Protein AF-A0A7G7YPD5-F1 (afdb_monomer)

pLDDT: mean 81.99, std 22.98, range [24.11, 98.56]

Foldseek 3Di:
DDDDDDDDDDDDDDDPPDPDDPQPLLQVLQLWFFDDDDDDDDDDDDDDDDDDDDDDDDPPPDLKDKDFLVRQLVLLPPPDQPDDQVRLVVLDDQLDDDGSVLCNRPVSSVLVVVVVLLVVVLVVQVVVCVVVVHDRQQFAAEEEFAEFPLLCRSSSLSSSQVSNCPPPVNFFEAEDEQLLFFPFPVVCVVVVCSNPNQPPVRGPQVLVQVQLVCRRVQHAFRWTWDADQQQSGTDPPDTDTDGNTNYYYYYGHQCLFDDPDDGNVVSHSAYEYRAEDLVLSLVSQLVSQVSCLCPSLCDPSGPNVVSVPDDSVRSSVSSNVSCVRIRVCSNVPRRVVSQVVHQKYFYAYSSSRGGMIMGRPD

Secondary structure (DSSP, 8-state):
---------------------TTSGGGTTTSS------------------S----------SSEEEEEHHHHHGGGTTPPP---HHHHHHH--TT----HHHIIIIIHHHHHHHHHHHHHHHHHHHHHHHHHT-----PPEEEEEEE-TTSSHHHHHHHHHHHHHTSTT---EEEEEGGGGBPPHHHHHHTT-GGGTTSGGGB-HHHHHHHHHHHHTT-SSEEEEEEETTTTEEEEEEEEEE-S-SEEEEESSSTT---SS--GGGG-SEEEEEE--HHHHHHHHHHHHHHHHTTGGGSTT-TTGGGTTS-HHHHHHHHHHHIIIIIHHHIIIIIGGGGGG-SEEEEE-TTS-EEEEEEE--

InterPro domains:
  IPR004566 Pantothenate kinase [MF_00215] (54-362)
  IPR004566 Pantothenate kinase [PIRSF000545] (56-362)
  IPR004566 Pantothenate kinase [TIGR00554] (62-361)
  IPR004566 Pantothenate kinase [cd02025] (142-359)
  IPR006083 Phosphoribulokinase/uridine kinase [PF00485] (142-278)
  IPR027417 P-loop containing nucleoside triphosphate hydrolase [G3DSA:3.40.50.300] (53-362)
  IPR027417 P-loop containing nucleoside triphosphate hydrolase [SSF52540] (60-360)

Structure (mmCIF, N/CA/C/O backbone):
data_AF-A0A7G7YPD5-F1
#
_entry.id   AF-A0A7G7YPD5-F1
#
loop_
_atom_site.group_PDB
_atom_site.id
_atom_site.type_symbol
_atom_site.label_atom_id
_atom_site.label_alt_id
_atom_site.label_comp_id
_atom_site.label_asym_id
_atom_site.label_entity_id
_atom_site.label_seq_id
_atom_site.pdbx_PDB_ins_code
_atom_site.Cartn_x
_atom_site.Cartn_y
_atom_site.Cartn_z
_atom_site.occupancy
_atom_site.B_iso_or_equiv
_atom_site.auth_seq_id
_atom_site.auth_comp_id
_atom_site.auth_asym_id
_atom_site.auth_atom_id
_atom_site.pdbx_PDB_model_num
ATOM 1 N N . MET A 1 1 ? 47.609 3.261 -77.045 1.00 39.91 1 MET A N 1
ATOM 2 C CA . MET A 1 1 ? 47.349 3.692 -75.658 1.00 39.91 1 MET A CA 1
ATOM 3 C C . MET A 1 1 ? 46.028 3.088 -75.243 1.00 39.91 1 MET A C 1
ATOM 5 O O . MET A 1 1 ? 44.987 3.442 -75.772 1.00 39.91 1 MET A O 1
ATOM 9 N N . THR A 1 2 ? 46.152 2.052 -74.432 1.00 30.28 2 THR A N 1
ATOM 10 C CA . THR A 1 2 ? 45.154 1.081 -73.989 1.00 30.28 2 THR A CA 1
ATOM 11 C C . THR A 1 2 ? 44.579 1.535 -72.648 1.00 30.28 2 THR A C 1
ATOM 13 O O . THR A 1 2 ? 45.346 1.848 -71.743 1.00 30.28 2 THR A O 1
ATOM 16 N N . GLN A 1 3 ? 43.255 1.546 -72.501 1.00 27.89 3 GLN A N 1
ATOM 17 C CA . GLN A 1 3 ? 42.595 1.536 -71.192 1.00 27.89 3 GLN A CA 1
ATOM 18 C C . GLN A 1 3 ? 42.046 0.125 -70.950 1.00 27.89 3 GLN A C 1
ATOM 20 O O . GLN A 1 3 ? 41.392 -0.406 -71.852 1.00 27.89 3 GLN A O 1
ATOM 25 N N . PRO A 1 4 ? 42.304 -0.505 -69.793 1.00 31.52 4 PRO A N 1
ATOM 26 C CA . PRO A 1 4 ? 41.705 -1.784 -69.465 1.00 31.52 4 PRO A CA 1
ATOM 27 C C . PRO A 1 4 ? 40.414 -1.621 -68.654 1.00 31.52 4 PRO A C 1
ATOM 29 O O . PRO A 1 4 ? 40.281 -0.760 -67.787 1.00 31.52 4 PRO A O 1
ATOM 32 N N . SER A 1 5 ? 39.487 -2.518 -68.964 1.00 29.95 5 SER A N 1
ATOM 33 C CA . SER A 1 5 ? 38.296 -2.916 -68.218 1.00 29.95 5 SER A CA 1
ATOM 34 C C . SER A 1 5 ? 38.633 -3.693 -66.940 1.00 29.95 5 SER A C 1
ATOM 36 O O . SER A 1 5 ? 39.540 -4.521 -66.997 1.00 29.95 5 SER A O 1
ATOM 38 N N . GLN A 1 6 ? 37.823 -3.553 -65.880 1.00 28.23 6 GLN A N 1
ATOM 39 C CA . GLN A 1 6 ? 37.362 -4.655 -65.008 1.00 28.23 6 GLN A CA 1
ATOM 40 C C . GLN A 1 6 ? 36.282 -4.171 -64.005 1.00 28.23 6 GLN A C 1
ATOM 42 O O . GLN A 1 6 ? 36.479 -3.193 -63.293 1.00 28.23 6 GLN A O 1
ATOM 47 N N . GLN A 1 7 ? 35.140 -4.867 -63.972 1.00 24.95 7 GLN A N 1
ATOM 48 C CA . GLN A 1 7 ? 34.196 -4.988 -62.838 1.00 24.95 7 GLN A CA 1
ATOM 49 C C . GLN A 1 7 ? 34.532 -6.297 -62.069 1.00 24.95 7 GLN A C 1
ATOM 51 O O . GLN A 1 7 ? 35.291 -7.097 -62.622 1.00 24.95 7 GLN A O 1
ATOM 56 N N . PRO A 1 8 ? 33.837 -6.689 -60.977 1.00 33.28 8 PRO A N 1
ATOM 57 C CA . PRO A 1 8 ? 33.458 -5.991 -59.736 1.00 33.28 8 PRO A CA 1
ATOM 58 C C . PRO A 1 8 ? 33.902 -6.798 -58.477 1.00 33.28 8 PRO A C 1
ATOM 60 O O . PRO A 1 8 ? 34.299 -7.954 -58.590 1.00 33.28 8 PRO A O 1
ATOM 63 N N . PHE A 1 9 ? 33.772 -6.238 -57.268 1.00 25.55 9 PHE A N 1
ATOM 64 C CA . PHE A 1 9 ? 33.649 -7.027 -56.028 1.00 25.55 9 PHE A CA 1
ATOM 65 C C . PHE A 1 9 ? 32.580 -6.403 -55.125 1.00 25.55 9 PHE A C 1
ATOM 67 O O . PHE A 1 9 ? 32.586 -5.198 -54.881 1.00 25.55 9 PHE A O 1
ATOM 74 N N . GLU A 1 10 ? 31.647 -7.249 -54.695 1.00 24.11 10 GLU A N 1
ATOM 75 C CA . GLU A 1 10 ? 30.533 -6.964 -53.793 1.00 24.11 10 GLU A CA 1
ATOM 76 C C . GLU A 1 10 ? 31.029 -6.596 -52.388 1.00 24.11 10 GLU A C 1
ATOM 78 O O . GLU A 1 10 ? 31.890 -7.274 -51.826 1.00 24.11 10 GLU A O 1
ATOM 83 N N . VAL A 1 11 ? 30.424 -5.569 -51.791 1.00 27.52 11 VAL A N 1
ATOM 84 C CA . VAL A 1 11 ? 30.364 -5.399 -50.337 1.00 27.52 11 VAL A CA 1
ATOM 85 C C . VAL A 1 11 ? 28.890 -5.244 -49.981 1.00 27.52 11 VAL A C 1
ATOM 87 O O . VAL A 1 11 ? 28.172 -4.457 -50.596 1.00 27.52 11 VAL A O 1
ATOM 90 N N . PHE A 1 12 ? 28.456 -6.091 -49.052 1.00 27.06 12 PHE A N 1
ATOM 91 C CA . PHE A 1 12 ? 27.095 -6.237 -48.554 1.00 27.06 12 PHE A CA 1
ATOM 92 C C . PHE A 1 12 ? 26.496 -4.904 -48.094 1.00 27.06 12 PHE A C 1
ATOM 94 O O . PHE A 1 12 ? 27.188 -4.067 -47.522 1.00 27.06 12 PHE A O 1
ATOM 101 N N . GLY A 1 13 ? 25.205 -4.736 -48.385 1.00 24.77 13 GLY A N 1
ATOM 102 C CA . GLY A 1 13 ? 24.463 -3.502 -48.171 1.00 24.77 13 GLY A CA 1
ATOM 103 C C . GLY A 1 13 ? 24.327 -3.104 -46.704 1.00 24.77 13 GLY A C 1
ATOM 104 O O . GLY A 1 13 ? 24.015 -3.927 -45.846 1.00 24.77 13 GLY A O 1
ATOM 105 N N . ASP A 1 14 ? 24.502 -1.806 -46.477 1.00 25.70 14 ASP A N 1
ATOM 106 C CA . ASP A 1 14 ? 23.951 -1.076 -45.345 1.00 25.70 14 ASP A CA 1
ATOM 107 C C . ASP A 1 14 ? 22.414 -1.114 -45.424 1.00 25.70 14 ASP A C 1
ATOM 109 O O . ASP A 1 14 ? 21.814 -0.546 -46.339 1.00 25.70 14 ASP A O 1
ATOM 113 N N . ASP A 1 15 ? 21.776 -1.781 -44.461 1.00 26.03 15 ASP A N 1
ATOM 114 C CA . ASP A 1 15 ? 20.362 -1.588 -44.124 1.00 26.03 15 ASP A CA 1
ATOM 115 C C . ASP A 1 15 ? 20.290 -0.684 -42.879 1.00 26.03 15 ASP A C 1
ATOM 117 O O . ASP A 1 15 ? 20.633 -1.132 -41.780 1.00 26.03 15 ASP A O 1
ATOM 121 N N . PRO A 1 16 ? 19.884 0.592 -43.007 1.00 26.22 16 PRO A N 1
ATOM 122 C CA . PRO A 1 16 ? 19.731 1.490 -41.881 1.00 26.22 16 PRO A CA 1
ATOM 123 C C . PRO A 1 16 ? 18.336 1.293 -41.283 1.00 26.22 16 PRO A C 1
ATOM 125 O O . PRO A 1 16 ? 17.419 2.077 -41.530 1.00 26.22 16 PRO A O 1
ATOM 128 N N . ARG A 1 17 ? 18.154 0.259 -40.458 1.00 27.11 17 ARG A N 1
ATOM 129 C CA . ARG A 1 17 ? 17.004 0.219 -39.546 1.00 27.11 17 ARG A CA 1
ATOM 130 C C . ARG A 1 17 ? 17.331 1.055 -38.319 1.00 27.11 17 ARG A C 1
ATOM 132 O O . ARG A 1 17 ? 18.014 0.615 -37.399 1.00 27.11 17 ARG A O 1
ATOM 139 N N . GLY A 1 18 ? 16.887 2.307 -38.390 1.00 25.25 18 GLY A N 1
ATOM 140 C CA . GLY A 1 18 ? 16.983 3.293 -37.328 1.00 25.25 18 GLY A CA 1
ATOM 141 C C . GLY A 1 18 ? 16.390 2.776 -36.022 1.00 25.25 18 GLY A C 1
ATOM 142 O O . GLY A 1 18 ? 15.204 2.475 -35.938 1.00 25.25 18 GLY A O 1
ATOM 143 N N . PHE A 1 19 ? 17.241 2.728 -35.002 1.00 28.95 19 PHE A N 1
ATOM 144 C CA . PHE A 1 19 ? 16.839 2.906 -33.617 1.00 28.95 19 PHE A CA 1
ATOM 145 C C . PHE A 1 19 ? 16.377 4.353 -33.476 1.00 28.95 19 PHE A C 1
ATOM 147 O O . PHE A 1 19 ? 17.176 5.282 -33.590 1.00 28.95 19 PHE A O 1
ATOM 154 N N . GLY A 1 20 ? 15.079 4.556 -33.322 1.00 28.27 20 GLY A N 1
ATOM 155 C CA . GLY A 1 20 ? 14.521 5.895 -33.256 1.00 28.27 20 GLY A CA 1
ATOM 156 C C . GLY A 1 20 ? 13.017 5.837 -33.190 1.00 28.27 20 GLY A C 1
ATOM 157 O O . GLY A 1 20 ? 12.352 6.260 -34.126 1.00 28.27 20 GLY A O 1
ATOM 158 N N . ASP A 1 21 ? 12.502 5.293 -32.097 1.00 25.27 21 ASP A N 1
ATOM 159 C CA . ASP A 1 21 ? 11.084 5.388 -31.813 1.00 25.27 21 ASP A CA 1
ATOM 160 C C . ASP A 1 21 ? 10.921 5.579 -30.296 1.00 25.27 21 ASP A C 1
ATOM 162 O O . ASP A 1 21 ? 10.949 4.654 -29.491 1.00 25.27 21 ASP A O 1
ATOM 166 N N . SER A 1 22 ? 10.837 6.848 -29.895 1.00 30.59 22 SER A N 1
ATOM 167 C CA . SER A 1 22 ? 10.792 7.347 -28.511 1.00 30.59 22 SER A CA 1
ATOM 168 C C . SER A 1 22 ? 9.441 7.108 -27.815 1.00 30.59 22 SER A C 1
ATOM 170 O O . SER A 1 22 ? 9.082 7.814 -26.875 1.00 30.59 22 SER A O 1
ATOM 172 N N . HIS A 1 23 ? 8.651 6.162 -28.324 1.00 29.27 23 HIS A N 1
ATOM 173 C CA . HIS A 1 23 ? 7.322 5.805 -27.830 1.00 29.27 23 HIS A CA 1
ATOM 174 C C . HIS A 1 23 ? 7.307 4.480 -27.042 1.00 29.27 23 HIS A C 1
ATOM 176 O O . HIS A 1 23 ? 6.310 4.203 -26.390 1.00 29.27 23 HIS A O 1
ATOM 182 N N . PHE A 1 24 ? 8.400 3.702 -27.052 1.00 35.66 24 PHE A N 1
ATOM 183 C CA . PHE A 1 24 ? 8.420 2.290 -26.626 1.00 35.66 24 PHE A CA 1
ATOM 184 C C . PHE A 1 24 ? 8.953 2.036 -25.206 1.00 35.66 24 PHE A C 1
ATOM 186 O O . PHE A 1 24 ? 8.519 1.096 -24.547 1.00 35.66 24 PHE A O 1
ATOM 193 N N . GLU A 1 25 ? 9.853 2.878 -24.693 1.00 39.62 25 GLU A N 1
ATOM 194 C CA . GLU A 1 25 ? 10.374 2.758 -23.315 1.00 39.62 25 GLU A CA 1
ATOM 195 C C . GLU A 1 25 ? 9.284 3.015 -22.266 1.00 39.62 25 GLU A C 1
ATOM 197 O O . GLU A 1 25 ? 9.300 2.427 -21.188 1.00 39.62 25 GLU A O 1
ATOM 202 N N . ALA A 1 26 ? 8.294 3.821 -22.655 1.00 34.97 26 ALA A N 1
ATOM 203 C CA . ALA A 1 26 ? 7.128 4.284 -21.919 1.00 34.97 26 ALA A CA 1
ATOM 204 C C . ALA A 1 26 ? 6.229 3.184 -21.338 1.00 34.97 26 ALA A C 1
ATOM 206 O O . ALA A 1 26 ? 5.566 3.400 -20.333 1.00 34.97 26 ALA A O 1
ATOM 207 N N . ASP A 1 27 ? 6.188 2.023 -21.979 1.00 38.12 27 ASP A N 1
ATOM 208 C CA . ASP A 1 27 ? 5.148 1.020 -21.762 1.00 38.12 27 ASP A CA 1
ATOM 209 C C . ASP A 1 27 ? 5.489 0.035 -20.642 1.00 38.12 27 ASP A C 1
ATOM 211 O O . ASP A 1 27 ? 4.599 -0.593 -20.086 1.00 38.12 27 ASP A O 1
ATOM 215 N N . PHE A 1 28 ? 6.762 -0.096 -20.265 1.00 44.66 28 PHE A N 1
ATOM 216 C CA . PHE A 1 28 ? 7.174 -0.748 -19.011 1.00 44.66 28 PHE A CA 1
ATOM 217 C C . PHE A 1 28 ? 7.384 0.285 -17.906 1.00 44.66 28 PHE A C 1
ATOM 219 O O . PHE A 1 28 ? 7.059 0.068 -16.733 1.00 44.66 28 PHE A O 1
ATOM 226 N N . ALA A 1 29 ? 7.874 1.445 -18.339 1.00 37.47 29 ALA A N 1
ATOM 227 C CA . ALA A 1 29 ? 7.990 2.705 -17.640 1.00 37.47 29 ALA A CA 1
ATOM 228 C C . ALA A 1 29 ? 6.639 3.349 -17.360 1.00 37.47 29 ALA A C 1
ATOM 230 O O . ALA A 1 29 ? 6.390 4.501 -17.684 1.00 37.47 29 ALA A O 1
ATOM 231 N N . ALA A 1 30 ? 5.743 2.557 -16.827 1.00 38.00 30 ALA A N 1
ATOM 232 C CA . ALA A 1 30 ? 4.346 2.865 -16.669 1.00 38.00 30 ALA A CA 1
ATOM 233 C C . ALA A 1 30 ? 3.784 2.107 -15.441 1.00 38.00 30 ALA A C 1
ATOM 235 O O . ALA A 1 30 ? 2.704 2.381 -14.921 1.00 38.00 30 ALA A O 1
ATOM 236 N N . ASP A 1 31 ? 4.610 1.207 -14.895 1.00 44.06 31 ASP A N 1
ATOM 237 C CA . ASP A 1 31 ? 4.736 0.975 -13.466 1.00 44.06 31 ASP A CA 1
ATOM 238 C C . ASP A 1 31 ? 5.479 2.165 -12.809 1.00 44.06 31 ASP A C 1
ATOM 240 O O . ASP A 1 31 ? 5.605 2.228 -11.597 1.00 44.06 31 ASP A O 1
ATOM 244 N N . PHE A 1 32 ? 5.937 3.166 -13.566 1.00 46.16 32 PHE A N 1
ATOM 245 C CA . PHE A 1 32 ? 6.804 4.254 -13.122 1.00 46.16 32 PHE A CA 1
ATOM 246 C C . PHE A 1 32 ? 6.949 5.302 -14.251 1.00 46.16 32 PHE A C 1
ATOM 248 O O . PHE A 1 32 ? 6.340 5.076 -15.253 1.00 46.16 32 PHE A O 1
ATOM 255 N N . GLY A 1 33 ? 7.672 6.428 -14.225 1.00 28.27 33 GLY A N 1
ATOM 256 C CA . GLY A 1 33 ? 7.578 7.420 -15.335 1.00 28.27 33 GLY A CA 1
ATOM 257 C C . GLY A 1 33 ? 8.601 8.574 -15.458 1.00 28.27 33 GLY A C 1
ATOM 258 O O . GLY A 1 33 ? 9.223 8.994 -14.492 1.00 28.27 33 GLY A O 1
ATOM 259 N N . SER A 1 34 ? 8.698 9.176 -16.648 1.00 31.91 34 SER A N 1
ATOM 260 C CA . SER A 1 34 ? 9.797 9.947 -17.302 1.00 31.91 34 SER A CA 1
ATOM 261 C C . SER A 1 34 ? 10.080 11.455 -17.017 1.00 31.91 34 SER A C 1
ATOM 263 O O . SER A 1 34 ? 9.162 12.266 -17.068 1.00 31.91 34 SER A O 1
ATOM 265 N N . GLU A 1 35 ? 11.374 11.803 -16.884 1.00 33.25 35 GLU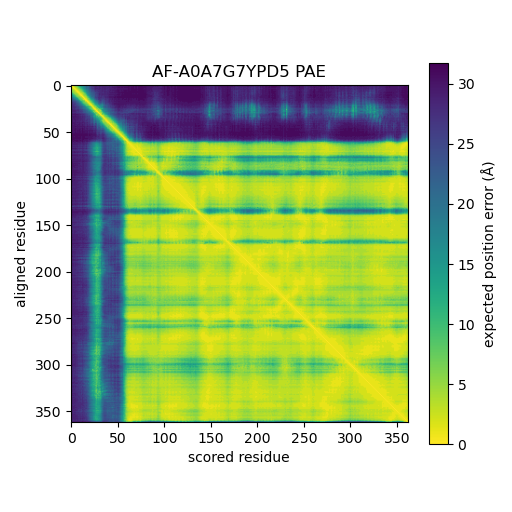 A N 1
ATOM 266 C CA . GLU A 1 35 ? 12.174 13.022 -17.258 1.00 33.25 35 GLU A CA 1
ATOM 267 C C . GLU A 1 35 ? 11.650 14.494 -17.129 1.00 33.25 35 GLU A C 1
ATOM 269 O O . GLU A 1 35 ? 10.520 14.808 -17.482 1.00 33.25 35 GLU A O 1
ATOM 274 N N . GLY A 1 36 ? 12.462 15.506 -16.734 1.00 26.50 36 GLY A N 1
ATOM 275 C CA . GLY A 1 36 ? 13.919 15.518 -16.487 1.00 26.50 36 GLY A CA 1
ATOM 276 C C . GLY A 1 36 ? 14.579 16.835 -15.975 1.00 26.50 36 GLY A C 1
ATOM 277 O O . GLY A 1 36 ? 13.931 17.870 -15.849 1.00 26.50 36 GLY A O 1
ATOM 278 N N . GLN A 1 37 ? 15.909 16.713 -15.740 1.00 26.42 37 GLN A N 1
ATOM 279 C CA . GLN A 1 37 ? 17.034 17.682 -15.544 1.00 26.42 37 GLN A CA 1
ATOM 280 C C . GLN A 1 37 ? 17.008 18.675 -14.350 1.00 26.42 37 GLN A C 1
ATOM 282 O O . GLN A 1 37 ? 16.014 19.341 -14.114 1.00 26.42 37 GLN A O 1
ATOM 287 N N . ALA A 1 38 ? 18.070 18.922 -13.557 1.00 26.20 38 ALA A N 1
ATOM 288 C CA . ALA A 1 38 ? 19.531 18.700 -13.624 1.00 26.20 38 ALA A CA 1
ATOM 289 C C . ALA A 1 38 ? 20.131 18.641 -12.175 1.00 26.20 38 ALA A C 1
ATOM 291 O O . ALA A 1 38 ? 19.409 18.933 -11.220 1.00 26.20 38 ALA A O 1
ATOM 292 N N . PRO A 1 39 ? 21.414 18.272 -11.955 1.00 25.86 39 PRO A N 1
ATOM 293 C CA . PRO A 1 39 ? 21.900 17.799 -10.656 1.00 25.86 39 PRO A CA 1
ATOM 294 C C . PRO A 1 39 ? 22.404 18.924 -9.740 1.00 25.86 39 PRO A C 1
ATOM 296 O O . PRO A 1 39 ? 23.087 19.845 -10.185 1.00 25.86 39 PRO A O 1
ATOM 299 N N . VAL A 1 40 ? 22.160 18.788 -8.434 1.00 26.86 40 VAL A N 1
ATOM 300 C CA . VAL A 1 40 ? 22.921 19.497 -7.397 1.00 26.86 40 VAL A CA 1
ATOM 301 C C . VAL A 1 40 ? 23.561 18.441 -6.504 1.00 26.86 40 VAL A C 1
ATOM 303 O O . VAL A 1 40 ? 22.882 17.693 -5.806 1.00 26.86 40 VAL A O 1
ATOM 306 N N . THR A 1 41 ? 24.882 18.346 -6.603 1.00 26.67 41 THR A N 1
ATOM 307 C CA . THR A 1 41 ? 25.751 17.600 -5.694 1.00 26.67 41 THR A CA 1
ATOM 308 C C . THR A 1 41 ? 25.687 18.229 -4.308 1.00 26.67 41 THR A C 1
ATOM 310 O O . THR A 1 41 ? 25.815 19.449 -4.215 1.00 26.67 41 THR A O 1
ATOM 313 N N . ASP A 1 42 ? 25.563 17.427 -3.251 1.00 28.81 42 ASP A N 1
ATOM 314 C CA . ASP A 1 42 ? 25.911 17.900 -1.912 1.00 28.81 42 ASP A CA 1
ATOM 315 C C . ASP A 1 42 ? 26.803 16.887 -1.195 1.00 28.81 42 ASP A C 1
ATOM 317 O O . ASP A 1 42 ? 26.535 15.682 -1.159 1.00 28.81 42 ASP A O 1
ATOM 321 N N . GLU A 1 43 ? 27.918 17.421 -0.711 1.00 27.38 43 GLU A N 1
ATOM 322 C CA . GLU A 1 43 ? 29.026 16.735 -0.073 1.00 27.38 43 GLU A CA 1
ATOM 323 C C . GLU A 1 43 ? 28.723 16.500 1.416 1.00 27.38 43 GLU A C 1
ATOM 325 O O . GLU A 1 43 ? 28.192 17.353 2.118 1.00 27.38 43 GLU A O 1
ATOM 330 N N . SER A 1 44 ? 29.097 15.305 1.879 1.00 29.00 44 SER A N 1
ATOM 331 C CA . SER A 1 44 ? 29.572 14.940 3.224 1.00 29.00 44 SER A CA 1
ATOM 332 C C . SER A 1 44 ? 29.217 15.816 4.437 1.00 29.00 44 SER A C 1
ATOM 334 O O . SER A 1 44 ? 29.688 16.940 4.551 1.00 29.00 44 SER A O 1
ATOM 336 N N . PHE A 1 45 ? 28.642 15.189 5.471 1.00 28.75 45 PHE A N 1
ATOM 337 C CA . PHE A 1 45 ? 29.031 15.456 6.864 1.00 28.75 45 PHE A CA 1
ATOM 338 C C . PHE A 1 45 ? 28.868 14.184 7.716 1.00 28.75 45 PHE A C 1
ATOM 340 O O . PHE A 1 45 ? 27.805 13.912 8.273 1.00 28.75 45 PHE A O 1
ATOM 347 N N . GLU A 1 46 ? 29.942 13.400 7.822 1.00 30.59 46 GLU A N 1
ATOM 348 C CA . GLU A 1 46 ? 30.164 12.504 8.960 1.00 30.59 46 GLU A CA 1
ATOM 349 C C . GLU A 1 46 ? 30.933 13.285 10.029 1.00 30.59 46 GLU A C 1
ATOM 351 O O . GLU A 1 46 ? 31.976 13.875 9.754 1.00 30.59 46 GLU A O 1
ATOM 356 N N . ALA A 1 47 ? 30.415 13.300 11.254 1.00 29.34 47 ALA A N 1
ATOM 357 C CA . ALA A 1 47 ? 31.153 13.758 12.422 1.00 29.34 47 ALA A CA 1
ATOM 358 C C . ALA A 1 47 ? 31.128 12.644 13.473 1.00 29.34 47 ALA A C 1
ATOM 360 O O . ALA A 1 47 ? 30.089 12.358 14.074 1.00 29.34 47 ALA A O 1
ATOM 361 N N . GLU A 1 48 ? 32.281 12.009 13.671 1.00 28.86 48 GLU A N 1
ATOM 362 C CA . GLU A 1 48 ? 32.555 11.123 14.799 1.00 28.86 48 GLU A CA 1
ATOM 363 C C . GLU A 1 48 ? 32.536 11.922 16.111 1.00 28.86 48 GLU A C 1
ATOM 365 O O . GLU A 1 48 ? 33.127 13.000 16.205 1.00 28.86 48 GLU A O 1
ATOM 370 N N . PHE A 1 49 ? 31.894 11.380 17.151 1.00 31.52 49 PHE A N 1
ATOM 371 C CA . PHE A 1 49 ? 32.010 11.894 18.518 1.00 31.52 49 PHE A CA 1
ATOM 372 C C . PHE A 1 49 ? 32.669 10.849 19.433 1.00 31.52 49 PHE A C 1
ATOM 374 O O . PHE A 1 49 ? 32.349 9.665 19.312 1.00 31.52 49 PHE A O 1
ATOM 381 N N . PRO A 1 50 ? 33.550 11.258 20.371 1.00 34.31 50 PRO A N 1
ATOM 382 C CA . PRO A 1 50 ? 34.345 10.335 21.180 1.00 34.31 50 PRO A CA 1
ATOM 383 C C . PRO A 1 50 ? 33.517 9.620 22.256 1.00 34.31 50 PRO A C 1
ATOM 385 O O . PRO A 1 50 ? 32.552 10.168 22.798 1.00 34.31 50 PRO A O 1
ATOM 388 N N . GLU A 1 51 ? 33.946 8.408 22.612 1.00 35.28 51 GLU A N 1
ATOM 389 C CA . GLU A 1 51 ? 33.362 7.593 23.677 1.00 35.28 51 GLU A CA 1
ATOM 390 C C . GLU A 1 51 ? 33.409 8.296 25.043 1.00 35.28 51 GLU A C 1
ATOM 392 O O . GLU A 1 51 ? 34.460 8.751 25.494 1.00 35.28 51 GLU A O 1
ATOM 397 N N . GLY A 1 52 ? 32.269 8.316 25.747 1.00 42.06 52 GLY A N 1
ATOM 398 C CA . GLY A 1 52 ? 32.248 8.583 27.189 1.00 42.06 52 GLY A CA 1
ATOM 399 C C . GLY A 1 52 ? 31.399 9.755 27.679 1.00 42.06 52 GLY A C 1
ATOM 400 O O . GLY A 1 52 ? 31.839 10.476 28.562 1.00 42.06 52 GLY A O 1
ATOM 401 N N . TYR A 1 53 ? 30.157 9.917 27.212 1.00 32.38 53 TYR A N 1
ATOM 402 C CA . TYR A 1 53 ? 29.137 10.672 27.959 1.00 32.38 53 TYR A CA 1
ATOM 403 C C . TYR A 1 53 ? 27.778 9.960 27.892 1.00 32.38 53 TYR A C 1
ATOM 405 O O . TYR A 1 53 ? 27.044 10.059 26.910 1.00 32.38 53 TYR A O 1
ATOM 413 N N . ARG A 1 54 ? 27.405 9.254 28.971 1.00 43.78 54 ARG A N 1
ATOM 414 C CA . ARG A 1 54 ? 26.011 8.844 29.216 1.00 43.78 54 ARG A CA 1
ATOM 415 C C . ARG A 1 54 ? 25.168 10.108 29.399 1.00 43.78 54 ARG A C 1
ATOM 417 O O . ARG A 1 54 ? 25.142 10.682 30.485 1.00 43.78 54 ARG A O 1
ATOM 424 N N . LYS A 1 55 ? 24.470 10.539 28.348 1.00 35.72 55 LYS A N 1
ATOM 425 C CA . LYS A 1 55 ? 23.418 11.554 28.451 1.00 35.72 55 LYS A CA 1
ATOM 426 C C . LYS A 1 55 ? 22.147 10.900 28.989 1.00 35.72 55 LYS A C 1
ATOM 428 O O . LYS A 1 55 ? 21.614 9.971 28.387 1.00 35.72 55 LYS A O 1
ATOM 433 N N . GLN A 1 56 ? 21.668 11.405 30.124 1.00 36.16 56 GLN A N 1
ATOM 434 C CA . GLN A 1 56 ? 20.266 11.291 30.523 1.00 36.16 56 GLN A CA 1
ATOM 435 C C . GLN A 1 56 ? 19.396 11.665 29.314 1.00 36.16 56 GLN A C 1
ATOM 437 O O . GLN A 1 56 ? 19.640 12.692 28.680 1.00 36.16 56 GLN A O 1
ATOM 442 N N . SER A 1 57 ? 18.443 10.800 28.960 1.00 39.28 57 SER A N 1
ATOM 443 C CA . SER A 1 57 ? 17.587 10.970 27.787 1.00 39.28 57 SER A CA 1
ATOM 444 C C . SER A 1 57 ? 16.799 12.273 27.906 1.00 39.28 57 SER A C 1
ATOM 446 O O . SER A 1 57 ? 15.848 12.368 28.683 1.00 39.28 57 SER A O 1
ATOM 448 N N . THR A 1 58 ? 17.190 13.280 27.134 1.00 42.34 58 THR A N 1
ATOM 449 C CA . THR A 1 58 ? 16.309 14.395 26.793 1.00 42.34 58 THR A CA 1
ATOM 450 C C . THR A 1 58 ? 15.009 13.822 26.220 1.00 42.34 58 THR A C 1
ATOM 452 O O . THR A 1 58 ? 15.092 12.847 25.466 1.00 42.34 58 THR A O 1
ATOM 455 N N . PRO A 1 59 ? 13.823 14.371 26.550 1.00 53.56 59 PRO A N 1
ATOM 456 C CA . PRO A 1 59 ? 12.588 13.949 25.903 1.00 53.56 59 PRO A CA 1
ATOM 457 C C . PRO A 1 59 ? 12.779 14.056 24.393 1.00 53.56 59 PRO A C 1
ATOM 459 O O . PRO A 1 59 ? 13.192 15.103 23.892 1.00 53.56 59 PRO A O 1
ATOM 462 N N . ASP A 1 60 ? 12.548 12.959 23.681 1.00 63.12 60 ASP A N 1
ATOM 463 C CA . ASP A 1 60 ? 12.648 12.948 22.231 1.00 63.12 60 ASP A CA 1
ATOM 464 C C . ASP A 1 60 ? 11.521 13.830 21.666 1.00 63.12 60 ASP A C 1
ATOM 466 O O . ASP A 1 60 ? 10.348 13.432 21.643 1.00 63.12 60 ASP A O 1
ATOM 470 N N . ASN A 1 61 ? 11.881 15.059 21.276 1.00 80.56 61 ASN A N 1
ATOM 471 C CA . ASN A 1 61 ? 10.996 16.099 20.736 1.00 80.56 61 ASN A CA 1
ATOM 472 C C . ASN A 1 61 ? 10.510 15.784 19.305 1.00 80.56 61 ASN A C 1
ATOM 474 O O . ASN A 1 61 ? 10.022 16.663 18.599 1.00 80.56 61 ASN A O 1
ATOM 478 N N . SER A 1 62 ? 10.631 14.532 18.865 1.00 85.75 62 SER A N 1
ATOM 479 C CA . SER A 1 62 ? 10.082 14.040 17.608 1.00 85.75 62 SER A CA 1
ATOM 480 C C . SER A 1 62 ? 8.588 13.689 17.736 1.00 85.75 62 SER A C 1
ATOM 482 O O . SER A 1 62 ? 8.170 13.119 18.753 1.00 85.75 62 SER A O 1
ATOM 484 N N . PRO A 1 63 ? 7.753 13.944 16.708 1.00 89.88 63 PRO A N 1
ATOM 485 C CA . PRO A 1 63 ? 6.393 13.400 16.642 1.00 89.88 63 PRO A CA 1
ATOM 486 C C . PRO A 1 63 ? 6.376 11.877 16.402 1.00 89.88 63 PRO A C 1
ATOM 488 O O . PRO A 1 63 ? 5.309 11.258 16.439 1.00 89.88 63 PRO A O 1
ATOM 491 N N . TYR A 1 64 ? 7.545 11.266 16.182 1.00 92.44 64 TYR A N 1
ATOM 492 C CA . TYR A 1 64 ? 7.713 9.842 15.932 1.00 92.44 64 TYR A CA 1
ATOM 493 C C . TYR A 1 64 ? 8.333 9.105 17.122 1.00 92.44 64 TYR A C 1
ATOM 495 O O . TYR A 1 64 ? 9.051 9.677 17.938 1.00 92.44 64 TYR A O 1
ATOM 503 N N . ILE A 1 65 ? 8.047 7.809 17.191 1.00 94.38 65 ILE A N 1
ATOM 504 C CA . ILE A 1 65 ? 8.741 6.811 17.995 1.00 94.38 65 ILE A CA 1
ATOM 505 C C . ILE A 1 65 ? 9.472 5.906 17.012 1.00 94.38 65 ILE A C 1
ATOM 507 O O . ILE A 1 65 ? 8.842 5.289 16.150 1.00 94.38 65 ILE A O 1
ATOM 511 N N . GLU A 1 66 ? 10.788 5.826 17.145 1.00 95.25 66 GLU A N 1
ATOM 512 C CA . GLU A 1 66 ? 11.610 4.893 16.383 1.00 95.25 66 GLU A CA 1
ATOM 513 C C . GLU A 1 66 ? 11.931 3.664 17.225 1.00 95.25 66 GLU A C 1
ATO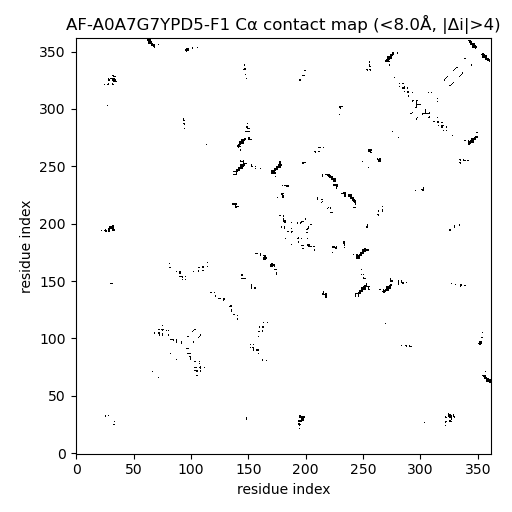M 515 O O . GLU A 1 66 ? 12.332 3.761 18.384 1.00 95.25 66 GLU A O 1
ATOM 520 N N . MET A 1 67 ? 11.735 2.495 16.629 1.00 96.94 67 MET A N 1
ATOM 521 C CA . MET A 1 67 ? 12.016 1.206 17.238 1.00 96.94 67 MET A CA 1
ATOM 522 C C . MET A 1 67 ? 12.841 0.375 16.274 1.00 96.94 67 MET A C 1
ATOM 524 O O . MET A 1 67 ? 12.527 0.255 15.088 1.00 96.94 67 MET A O 1
ATOM 528 N N . ARG A 1 68 ? 13.894 -0.239 16.798 1.00 96.75 68 ARG A N 1
ATOM 529 C CA . ARG A 1 68 ? 14.573 -1.326 16.101 1.00 96.75 68 ARG A CA 1
ATOM 530 C C . ARG A 1 68 ? 13.701 -2.582 16.109 1.00 96.75 68 ARG A C 1
ATOM 532 O O . ARG A 1 68 ? 12.819 -2.729 16.960 1.00 96.75 68 ARG A O 1
ATOM 539 N N . ARG A 1 69 ? 14.005 -3.510 15.204 1.00 95.56 69 ARG A N 1
ATOM 540 C CA . ARG A 1 69 ? 13.351 -4.822 15.097 1.00 95.56 69 ARG A CA 1
ATOM 541 C C . ARG A 1 69 ? 13.213 -5.555 16.442 1.00 95.56 69 ARG A C 1
ATOM 543 O O . ARG A 1 69 ? 12.110 -5.948 16.808 1.00 95.56 69 ARG A O 1
ATOM 550 N N . ASP A 1 70 ? 14.285 -5.621 17.237 1.00 95.31 70 ASP A N 1
ATOM 551 C CA . ASP A 1 70 ? 14.312 -6.286 18.554 1.00 95.31 70 ASP A CA 1
ATOM 552 C C . ASP A 1 70 ? 13.360 -5.656 19.588 1.00 95.31 70 ASP A C 1
ATOM 554 O O . ASP A 1 70 ? 12.877 -6.319 20.510 1.00 95.31 70 ASP A O 1
ATOM 558 N N . GLN A 1 71 ? 13.093 -4.356 19.461 1.00 96.19 71 GLN A N 1
ATOM 559 C CA . GLN A 1 71 ? 12.154 -3.633 20.316 1.00 96.19 71 GLN A CA 1
ATOM 560 C C . GLN A 1 71 ? 10.716 -3.817 19.830 1.00 96.19 71 GLN A C 1
ATOM 562 O O . GLN A 1 71 ? 9.817 -4.012 20.649 1.00 96.19 71 GLN A O 1
ATOM 567 N N . TRP A 1 72 ? 10.513 -3.786 18.512 1.00 97.00 72 TRP A N 1
ATOM 568 C CA . TRP A 1 72 ? 9.210 -3.962 17.877 1.00 97.00 72 TRP A CA 1
ATOM 569 C C . TRP A 1 72 ? 8.634 -5.363 18.118 1.00 97.00 72 TRP A C 1
ATOM 571 O O . TRP A 1 72 ? 7.487 -5.476 18.553 1.00 97.00 72 TRP A O 1
ATOM 581 N N . LEU A 1 73 ? 9.448 -6.417 17.975 1.00 94.38 73 LEU A N 1
ATOM 582 C CA . LEU A 1 73 ? 9.051 -7.808 18.231 1.00 94.38 73 LEU A CA 1
ATOM 583 C C . LEU A 1 73 ? 8.424 -7.995 19.622 1.00 94.38 73 LEU A C 1
ATOM 585 O O . LEU A 1 73 ? 7.442 -8.718 19.783 1.00 94.38 73 LEU A O 1
ATOM 589 N N . LYS A 1 74 ? 8.936 -7.306 20.650 1.00 94.00 74 LYS A N 1
ATOM 590 C CA . LYS A 1 74 ? 8.407 -7.410 22.025 1.00 94.00 74 LYS A CA 1
ATOM 591 C C . LYS A 1 74 ? 6.943 -6.964 22.125 1.00 94.00 74 LYS A C 1
ATOM 593 O O . LYS A 1 74 ? 6.227 -7.389 23.033 1.00 94.00 74 LYS A O 1
ATOM 598 N N . LEU A 1 75 ? 6.470 -6.142 21.184 1.00 94.06 75 LEU A N 1
ATOM 599 C CA . LEU A 1 75 ? 5.079 -5.695 21.106 1.00 94.06 75 LEU A CA 1
ATOM 600 C C . LEU A 1 75 ? 4.128 -6.776 20.572 1.00 94.06 75 LEU A C 1
ATOM 602 O O . LEU A 1 75 ? 2.913 -6.625 20.735 1.00 94.06 75 LEU A O 1
ATOM 606 N N . ARG A 1 76 ? 4.643 -7.896 20.041 1.00 88.75 76 ARG A N 1
ATOM 607 C CA . ARG A 1 76 ? 3.855 -9.103 19.729 1.00 88.75 76 ARG A CA 1
ATOM 608 C C . ARG A 1 76 ? 3.111 -9.626 20.961 1.00 88.75 76 ARG A C 1
ATOM 610 O O . ARG A 1 76 ? 1.991 -10.124 20.847 1.00 88.75 76 ARG A O 1
ATOM 617 N N . LYS A 1 77 ? 3.712 -9.480 22.151 1.00 87.12 77 LYS A N 1
ATOM 618 C CA . LYS A 1 77 ? 3.263 -10.112 23.402 1.00 87.12 77 LYS A CA 1
ATOM 619 C C . LYS A 1 77 ? 3.035 -11.618 23.193 1.00 87.12 77 LYS A C 1
ATOM 621 O O . LYS A 1 77 ? 3.940 -12.303 22.740 1.00 87.12 77 LYS A O 1
ATOM 626 N N . SER A 1 78 ? 1.855 -12.132 23.526 1.00 79.62 78 SER A N 1
ATOM 627 C CA . SER A 1 78 ? 1.514 -13.557 23.501 1.00 79.62 78 SER A CA 1
ATOM 628 C C . SER A 1 78 ? 0.736 -13.983 22.253 1.00 79.62 78 SER A C 1
ATOM 630 O O . SER A 1 78 ? 0.078 -15.019 22.287 1.00 79.62 78 SER A O 1
ATOM 632 N N . MET A 1 79 ? 0.750 -13.195 21.168 1.00 78.44 79 MET A N 1
ATOM 633 C CA . MET A 1 79 ? 0.038 -13.589 19.949 1.00 78.44 79 MET A CA 1
ATOM 634 C C . MET A 1 79 ? 0.665 -14.846 19.334 1.00 78.44 79 MET A C 1
ATOM 636 O O . MET A 1 79 ? 1.863 -14.825 19.022 1.00 78.44 79 MET A O 1
ATOM 640 N N . PRO A 1 80 ? -0.106 -15.929 19.130 1.00 81.88 80 PRO A N 1
ATOM 641 C CA . PRO A 1 80 ? 0.399 -17.116 18.456 1.00 81.88 80 PRO A CA 1
ATOM 642 C C . PRO A 1 80 ? 0.745 -16.794 17.001 1.00 81.88 80 PRO A C 1
ATOM 644 O O . PRO A 1 80 ? 0.272 -15.804 16.442 1.00 81.88 80 PRO A O 1
ATOM 647 N N . GLN A 1 81 ? 1.600 -17.619 16.396 1.00 83.00 81 GLN A N 1
ATOM 648 C CA . GLN A 1 81 ? 1.768 -17.566 14.949 1.00 83.00 81 GLN A CA 1
ATOM 649 C C . GLN A 1 81 ? 0.453 -18.029 14.326 1.00 83.00 81 GLN A C 1
ATOM 651 O O . GLN A 1 81 ? -0.024 -19.114 14.656 1.00 83.00 81 GLN A O 1
ATOM 656 N N . VAL A 1 82 ? -0.149 -17.184 13.492 1.00 84.50 82 VAL A N 1
ATOM 657 C CA . VAL A 1 82 ? -1.463 -17.479 12.907 1.00 84.50 82 VAL A CA 1
ATOM 658 C C . VAL A 1 82 ? -1.360 -17.968 11.476 1.00 84.50 82 VAL A C 1
ATOM 660 O O . VAL A 1 82 ? -2.297 -18.619 11.044 1.00 84.50 82 VAL A O 1
ATOM 663 N N . LEU A 1 83 ? -0.271 -17.665 10.761 1.00 85.62 83 LEU A N 1
ATOM 664 C CA . LEU A 1 83 ? -0.025 -18.103 9.384 1.00 85.62 83 LEU A CA 1
ATOM 665 C C . LEU A 1 83 ? 0.855 -19.356 9.349 1.00 85.62 83 LEU A C 1
ATOM 667 O O . LEU A 1 83 ? 1.792 -19.486 10.137 1.00 85.62 83 LEU A O 1
ATOM 671 N N . THR A 1 84 ? 0.556 -20.252 8.414 1.00 86.38 84 THR A N 1
ATOM 672 C CA . THR A 1 84 ? 1.428 -21.378 8.039 1.00 86.38 84 THR A CA 1
ATOM 673 C C . THR A 1 84 ? 2.386 -20.982 6.909 1.00 86.38 84 THR A C 1
ATOM 675 O O . THR A 1 84 ? 2.177 -19.958 6.257 1.00 86.38 84 THR A O 1
ATOM 678 N N . GLU A 1 85 ? 3.441 -21.771 6.675 1.00 86.44 85 GLU A N 1
ATOM 679 C CA . GLU A 1 85 ? 4.399 -21.506 5.585 1.00 86.44 85 GLU A CA 1
ATOM 680 C C . GLU A 1 85 ? 3.708 -21.589 4.214 1.00 86.44 85 GLU A C 1
ATOM 682 O O . GLU A 1 85 ? 3.860 -20.678 3.407 1.00 86.44 85 GLU A O 1
ATOM 687 N N . ASP A 1 86 ? 2.861 -22.602 3.995 1.00 84.88 86 ASP A N 1
ATOM 688 C CA . ASP A 1 86 ? 2.112 -22.787 2.743 1.00 84.88 86 ASP A CA 1
ATOM 689 C C . ASP A 1 86 ? 1.183 -21.598 2.440 1.00 84.88 86 ASP A C 1
ATOM 691 O O . ASP A 1 86 ? 1.061 -21.149 1.300 1.00 84.88 86 ASP A O 1
ATOM 695 N N . GLU A 1 87 ? 0.520 -21.057 3.468 1.00 85.25 87 GLU A N 1
ATOM 696 C CA . GLU A 1 87 ? -0.305 -19.853 3.324 1.00 85.25 87 GLU A CA 1
ATOM 697 C C . GLU A 1 87 ? 0.549 -18.630 3.002 1.00 85.25 87 GLU A C 1
ATOM 699 O O . GLU A 1 87 ? 0.144 -17.790 2.201 1.00 85.25 87 GLU A O 1
ATOM 704 N N . LEU A 1 88 ? 1.726 -18.516 3.616 1.00 86.56 88 LEU A N 1
ATOM 705 C CA . LEU A 1 88 ? 2.631 -17.408 3.355 1.00 86.56 88 LEU A CA 1
ATOM 706 C C . LEU A 1 88 ? 3.183 -17.457 1.928 1.00 86.56 88 LEU A C 1
ATOM 708 O O . LEU A 1 88 ? 3.239 -16.419 1.270 1.00 86.56 88 LEU A O 1
ATOM 712 N N . GLU A 1 89 ? 3.519 -18.643 1.424 1.00 84.56 89 GLU A N 1
ATOM 713 C CA . GLU A 1 89 ? 3.996 -18.842 0.055 1.00 84.56 89 GLU A CA 1
ATOM 714 C C . GLU A 1 89 ? 2.971 -18.358 -0.983 1.00 84.56 89 GLU A C 1
ATOM 716 O O . GLU A 1 89 ? 3.342 -17.710 -1.959 1.00 84.56 89 GLU A O 1
ATOM 721 N N . GLN A 1 90 ? 1.673 -18.547 -0.724 1.00 83.19 90 GLN A N 1
ATOM 722 C CA . GLN A 1 90 ? 0.594 -18.035 -1.582 1.00 83.19 90 GLN A CA 1
ATOM 723 C C . GLN A 1 90 ? 0.429 -16.506 -1.528 1.00 83.19 90 GLN A C 1
ATOM 725 O O . GLN A 1 90 ? -0.136 -15.913 -2.449 1.00 83.19 90 GLN A O 1
ATOM 730 N N . LEU A 1 91 ? 0.890 -15.853 -0.457 1.00 82.69 91 LEU A N 1
ATOM 731 C CA . LEU A 1 91 ? 0.797 -14.398 -0.282 1.00 82.69 91 LEU A CA 1
ATOM 732 C C . LEU A 1 91 ? 2.013 -13.649 -0.847 1.00 82.69 91 LEU A C 1
ATOM 734 O O . LEU A 1 91 ? 1.911 -12.438 -1.099 1.00 82.69 91 LEU A O 1
ATOM 738 N N . ARG A 1 92 ? 3.145 -14.341 -1.044 1.00 78.44 92 ARG A N 1
ATOM 739 C CA . ARG A 1 92 ? 4.379 -13.776 -1.608 1.00 78.44 92 ARG A CA 1
ATOM 740 C C . ARG A 1 92 ? 4.147 -13.279 -3.036 1.00 78.44 92 ARG A C 1
ATOM 742 O O . ARG A 1 92 ? 3.567 -13.961 -3.876 1.00 78.44 92 ARG A O 1
ATOM 749 N N . GLY A 1 93 ? 4.612 -12.063 -3.316 1.00 68.50 93 GLY A N 1
ATOM 750 C CA . GLY A 1 93 ? 4.770 -11.583 -4.685 1.00 68.50 93 GLY A CA 1
ATOM 751 C C . GLY A 1 93 ? 5.989 -12.216 -5.361 1.00 68.50 93 GLY A C 1
ATOM 752 O O . GLY A 1 93 ? 6.889 -12.730 -4.697 1.00 68.50 93 GLY A O 1
ATOM 753 N N . ILE A 1 94 ? 6.045 -12.149 -6.694 1.00 59.44 94 ILE A N 1
ATOM 754 C CA . ILE A 1 94 ? 7.245 -12.547 -7.445 1.00 59.44 94 ILE A CA 1
ATOM 755 C C . ILE A 1 94 ? 8.416 -11.667 -6.992 1.00 59.44 94 ILE A C 1
ATOM 757 O O . ILE A 1 94 ? 8.398 -10.459 -7.227 1.00 59.44 94 ILE A O 1
ATOM 761 N N . GLY A 1 95 ? 9.423 -12.294 -6.378 1.00 57.97 95 GLY A N 1
ATOM 762 C CA . GLY A 1 95 ? 10.620 -11.623 -5.866 1.00 57.97 95 GLY A CA 1
ATOM 763 C C . GLY A 1 95 ? 10.536 -11.146 -4.412 1.00 57.97 95 GLY A C 1
ATOM 764 O O . GLY A 1 95 ? 11.492 -10.540 -3.956 1.00 57.97 95 GLY A O 1
ATOM 765 N N . ASP A 1 96 ? 9.449 -11.409 -3.675 1.00 69.19 96 ASP A N 1
ATOM 766 C CA . ASP A 1 96 ? 9.371 -11.060 -2.248 1.00 69.19 96 ASP A CA 1
ATOM 767 C C . ASP A 1 96 ? 9.907 -12.181 -1.340 1.00 69.19 96 ASP A C 1
ATOM 769 O O . ASP A 1 96 ? 9.472 -13.331 -1.425 1.00 69.19 96 ASP A O 1
ATOM 773 N N . GLU A 1 97 ? 10.776 -11.813 -0.394 1.00 70.94 97 GLU A N 1
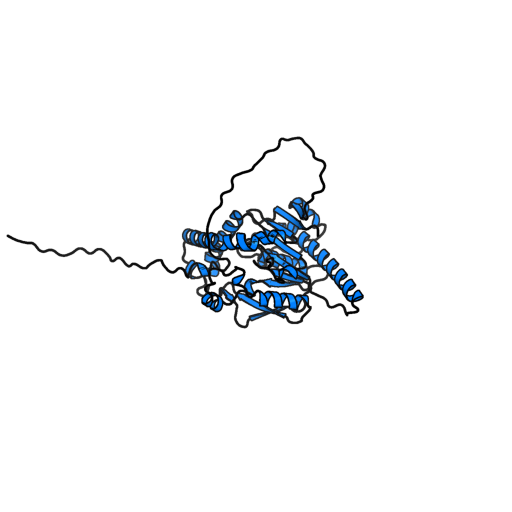ATOM 774 C CA . GLU A 1 97 ? 11.415 -12.718 0.576 1.00 70.94 97 GLU A CA 1
ATOM 775 C C . GLU A 1 97 ? 10.805 -12.599 1.987 1.00 70.94 97 GLU A C 1
ATOM 777 O O . GLU A 1 97 ? 11.501 -12.379 2.972 1.00 70.94 97 GLU A O 1
ATOM 782 N N . ILE A 1 98 ? 9.476 -12.688 2.114 1.00 83.50 98 ILE A N 1
ATOM 783 C CA . ILE A 1 98 ? 8.820 -12.654 3.436 1.00 83.50 98 ILE A CA 1
ATOM 784 C C . ILE A 1 98 ? 8.698 -14.057 4.034 1.00 83.50 98 ILE A C 1
ATOM 786 O O . ILE A 1 98 ? 7.980 -14.889 3.491 1.00 83.50 98 ILE A O 1
ATOM 790 N N . ASP A 1 99 ? 9.335 -14.332 5.168 1.00 89.06 99 ASP A N 1
ATOM 791 C CA . ASP A 1 99 ? 9.242 -15.617 5.874 1.00 89.06 99 ASP A CA 1
ATOM 792 C C . ASP A 1 99 ? 8.351 -15.558 7.132 1.00 89.06 99 ASP A C 1
ATOM 794 O O . ASP A 1 99 ? 7.803 -14.514 7.510 1.00 89.06 99 ASP A O 1
ATOM 798 N N . LEU A 1 100 ? 8.127 -16.717 7.763 1.00 89.88 100 LEU A N 1
ATOM 799 C CA . LEU A 1 100 ? 7.315 -16.797 8.980 1.00 89.88 100 LEU A CA 1
ATOM 800 C C . LEU A 1 100 ? 7.925 -16.015 10.146 1.00 89.88 100 LEU A C 1
ATOM 802 O O . LEU A 1 100 ? 7.180 -15.575 11.031 1.00 89.88 100 LEU A O 1
ATOM 806 N N . GLU A 1 101 ? 9.245 -15.840 10.163 1.00 91.94 101 GLU A N 1
ATOM 807 C CA . GLU A 1 101 ? 9.929 -15.026 11.159 1.00 91.94 101 GLU A CA 1
ATOM 808 C C . GLU A 1 101 ? 9.544 -13.558 10.965 1.00 91.94 101 GLU A C 1
ATOM 810 O O . GLU A 1 101 ? 8.957 -12.970 11.868 1.00 91.94 101 GLU A O 1
ATOM 815 N N . GLU A 1 102 ? 9.692 -13.001 9.765 1.00 93.69 102 GLU A N 1
ATOM 816 C CA . GLU A 1 102 ? 9.255 -11.653 9.401 1.00 93.69 102 GLU A CA 1
ATOM 817 C C . GLU A 1 102 ? 7.778 -11.408 9.758 1.00 93.69 102 GLU A C 1
ATOM 819 O O . GLU A 1 102 ? 7.437 -10.397 10.386 1.00 93.69 102 GLU A O 1
ATOM 824 N N . VAL A 1 103 ? 6.886 -12.355 9.438 1.00 93.31 103 VAL A N 1
ATOM 825 C CA . VAL A 1 103 ? 5.468 -12.295 9.839 1.00 93.31 103 VAL A CA 1
ATOM 826 C C . VAL A 1 103 ? 5.332 -12.171 11.356 1.00 93.31 103 VAL A C 1
ATOM 828 O O . VAL A 1 103 ? 4.605 -11.307 11.858 1.00 93.31 103 VAL A O 1
ATOM 831 N N . SER A 1 104 ? 6.035 -13.030 12.090 1.00 92.00 104 SER A N 1
ATOM 832 C CA . SER A 1 104 ? 6.005 -13.084 13.548 1.00 92.00 104 SER A CA 1
ATOM 833 C C . SER A 1 104 ? 6.545 -11.803 14.187 1.00 92.00 104 SER A C 1
ATOM 835 O O . SER A 1 104 ? 5.945 -11.273 15.127 1.00 92.00 104 SER A O 1
ATOM 837 N N . GLU A 1 105 ? 7.683 -11.318 13.702 1.00 94.38 105 GLU A N 1
ATOM 838 C CA . GLU A 1 105 ? 8.431 -10.244 14.340 1.00 94.38 105 GLU A CA 1
ATOM 839 C C . GLU A 1 105 ? 7.912 -8.861 13.972 1.00 94.38 105 GLU A C 1
ATOM 841 O O . GLU A 1 105 ? 7.991 -7.951 14.796 1.00 94.38 105 GLU A O 1
ATOM 846 N N . ILE A 1 106 ? 7.350 -8.701 12.771 1.00 96.44 106 ILE A N 1
ATOM 847 C CA . ILE A 1 106 ? 6.972 -7.399 12.219 1.00 96.44 106 ILE A CA 1
ATOM 848 C C . ILE A 1 106 ? 5.462 -7.270 12.065 1.00 96.44 106 ILE A C 1
ATOM 850 O O . ILE A 1 106 ? 4.857 -6.340 12.616 1.00 96.44 106 ILE A O 1
ATOM 854 N N . TYR A 1 107 ? 4.841 -8.203 11.345 1.00 95.69 107 TYR A N 1
ATOM 855 C CA . TYR A 1 107 ? 3.456 -8.059 10.902 1.00 95.69 107 TYR A CA 1
ATOM 856 C C . TYR A 1 107 ? 2.432 -8.427 11.980 1.00 95.69 107 TYR A C 1
ATOM 858 O O . TYR A 1 107 ? 1.387 -7.778 12.064 1.00 95.69 107 TYR A O 1
ATOM 866 N N . LEU A 1 108 ? 2.727 -9.378 12.873 1.00 94.88 108 LEU A N 1
ATOM 867 C CA . LEU A 1 108 ? 1.871 -9.662 14.031 1.00 94.88 108 LEU A CA 1
ATOM 868 C C . LEU A 1 108 ? 1.753 -8.452 14.979 1.00 94.88 108 LEU A C 1
ATOM 870 O O . LEU A 1 108 ? 0.618 -8.024 15.222 1.00 94.88 108 LEU A O 1
ATOM 874 N N . PRO A 1 109 ? 2.848 -7.825 15.472 1.00 96.38 109 PRO A N 1
ATOM 875 C CA . PRO A 1 109 ? 2.736 -6.592 16.254 1.00 96.38 109 PRO A CA 1
ATOM 876 C C . PRO A 1 109 ? 2.014 -5.461 15.512 1.00 96.38 109 PRO A C 1
ATOM 878 O O . PRO A 1 109 ? 1.239 -4.727 16.130 1.00 96.38 109 PRO A O 1
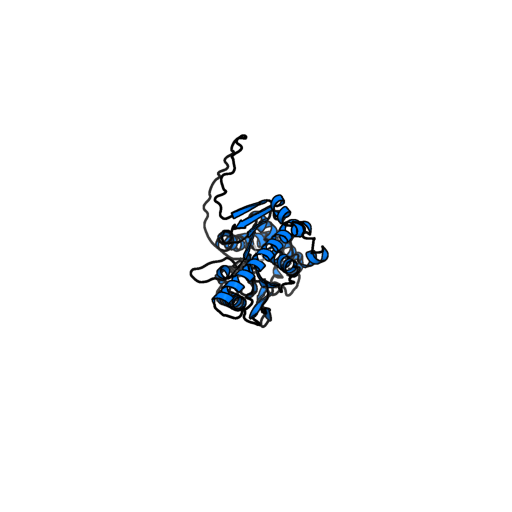ATOM 881 N N . LEU A 1 110 ? 2.229 -5.332 14.197 1.00 97.06 110 LEU A N 1
ATOM 882 C CA . LEU A 1 110 ? 1.552 -4.328 13.374 1.00 97.06 110 LEU A CA 1
ATOM 883 C C . LEU A 1 110 ? 0.040 -4.570 13.309 1.00 97.06 110 LEU A C 1
ATOM 885 O O . LEU A 1 110 ? -0.737 -3.654 13.571 1.00 97.06 110 LEU A O 1
ATOM 889 N N . SER A 1 111 ? -0.385 -5.805 13.035 1.00 95.62 111 SER A N 1
ATOM 890 C CA . SER A 1 111 ? -1.805 -6.174 13.019 1.00 95.62 111 SER A CA 1
ATOM 8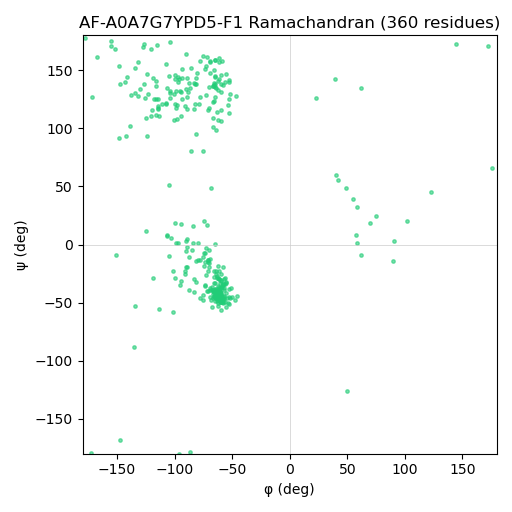91 C C . SER A 1 111 ? -2.467 -5.921 14.378 1.00 95.62 111 SER A C 1
ATOM 893 O O . SER A 1 111 ? -3.587 -5.421 14.437 1.00 95.62 111 SER A O 1
ATOM 895 N N . ARG A 1 112 ? -1.738 -6.150 15.481 1.00 94.56 112 ARG A N 1
ATOM 896 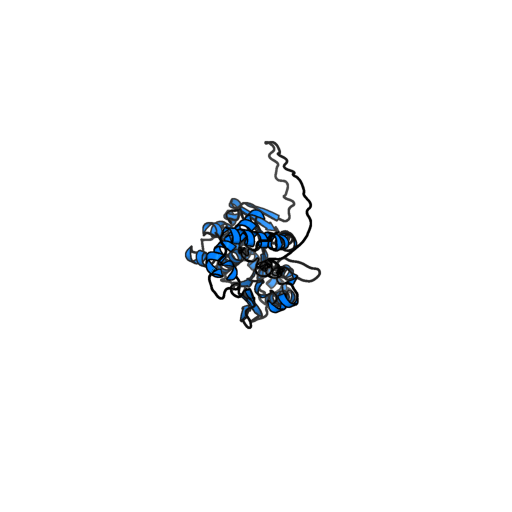C CA . ARG A 1 112 ? -2.194 -5.863 16.847 1.00 94.56 112 ARG A CA 1
ATOM 897 C C . ARG A 1 112 ? -2.378 -4.381 17.106 1.00 94.56 112 ARG A C 1
ATOM 899 O O . ARG A 1 112 ? -3.382 -3.986 17.695 1.00 94.56 112 ARG A O 1
ATOM 906 N N . LEU A 1 113 ? -1.421 -3.561 16.682 1.00 95.50 113 LEU A N 1
ATOM 907 C CA . LEU A 1 113 ? -1.542 -2.108 16.756 1.00 95.50 113 LEU A CA 1
ATOM 908 C C . LEU A 1 113 ? -2.773 -1.621 15.983 1.00 95.50 113 LEU A C 1
ATOM 910 O O . LEU A 1 113 ? -3.545 -0.821 16.510 1.00 95.50 113 LEU A O 1
ATOM 914 N N . ILE A 1 114 ? -2.962 -2.119 14.759 1.00 96.00 114 ILE A N 1
ATOM 915 C CA . ILE A 1 114 ? -4.104 -1.766 13.914 1.00 96.00 114 ILE A CA 1
ATOM 916 C C . ILE A 1 114 ? -5.412 -2.196 14.583 1.00 96.00 114 ILE A C 1
ATOM 918 O O . ILE A 1 114 ? -6.302 -1.363 14.712 1.00 96.00 114 ILE A O 1
ATOM 922 N N . ASN A 1 115 ? -5.517 -3.429 15.093 1.00 93.88 115 ASN A N 1
ATOM 923 C CA . ASN A 1 115 ? -6.724 -3.898 15.780 1.00 93.88 115 ASN A CA 1
ATOM 924 C C . ASN A 1 115 ? -7.093 -2.994 16.974 1.00 93.88 115 ASN A C 1
ATOM 926 O O . ASN A 1 115 ? -8.239 -2.568 17.100 1.00 93.88 115 ASN A O 1
ATOM 930 N N . LEU A 1 116 ? -6.109 -2.603 17.795 1.00 94.12 116 LEU A N 1
ATOM 931 C CA . LEU A 1 116 ? -6.332 -1.666 18.905 1.00 94.12 116 LEU A CA 1
ATOM 932 C C . LEU A 1 116 ? -6.818 -0.286 18.427 1.00 94.12 116 LEU A C 1
ATOM 934 O O . LEU A 1 116 ? -7.679 0.320 19.066 1.00 94.12 116 LEU A O 1
ATOM 938 N N . ARG A 1 117 ? -6.286 0.224 17.307 1.00 94.50 117 ARG A N 1
ATOM 939 C CA . ARG A 1 117 ? -6.734 1.498 16.719 1.00 94.50 117 ARG A CA 1
ATOM 940 C C . ARG A 1 117 ? -8.143 1.396 16.129 1.00 94.50 117 ARG A C 1
ATOM 942 O O . ARG A 1 117 ? -8.928 2.320 16.323 1.00 94.50 117 ARG A O 1
ATOM 949 N N . VAL A 1 118 ? -8.483 0.283 15.478 1.00 93.88 118 VAL A N 1
ATOM 950 C CA . VAL A 1 118 ? -9.829 0.009 14.948 1.00 93.88 118 VAL A CA 1
ATOM 951 C C . VAL A 1 118 ? -10.856 -0.005 16.082 1.00 93.88 118 VAL A C 1
ATOM 953 O O . VAL A 1 118 ? -11.884 0.663 15.991 1.00 93.88 118 VAL A O 1
ATOM 956 N N . GLU A 1 119 ? -10.572 -0.700 17.187 1.00 92.31 119 GLU A N 1
ATOM 957 C CA . GLU A 1 119 ? -11.450 -0.724 18.366 1.00 92.31 119 GLU A CA 1
ATOM 958 C C . GLU A 1 119 ? -11.638 0.666 18.988 1.00 92.31 119 GLU A C 1
ATOM 960 O O . GLU A 1 119 ? -12.756 1.042 19.347 1.00 92.31 119 GLU A O 1
ATOM 965 N N . ALA A 1 120 ? -10.561 1.449 19.102 1.00 93.62 120 ALA A N 1
ATOM 966 C CA . ALA A 1 120 ? -10.637 2.817 19.608 1.00 93.62 120 ALA A CA 1
ATOM 967 C C . ALA A 1 120 ? -11.466 3.727 18.684 1.00 93.62 120 ALA A C 1
ATOM 969 O O . ALA A 1 120 ? -12.285 4.511 19.163 1.00 93.62 120 ALA A O 1
ATOM 970 N N . HIS A 1 121 ? -11.297 3.592 17.368 1.00 92.00 121 HIS A N 1
ATOM 971 C CA . HIS A 1 121 ? -12.043 4.359 16.374 1.00 92.00 121 HIS A CA 1
ATOM 972 C C . HIS A 1 121 ? -13.540 4.016 16.385 1.00 92.00 121 HIS A C 1
ATOM 974 O O . HIS A 1 121 ? -14.375 4.916 16.344 1.00 92.00 121 HIS A O 1
ATOM 980 N N . ARG A 1 122 ? -13.902 2.732 16.535 1.00 89.81 122 ARG A N 1
ATOM 981 C CA . ARG A 1 122 ? -15.309 2.316 16.689 1.00 89.81 122 ARG A CA 1
ATOM 982 C C . ARG A 1 122 ? -15.973 2.999 17.887 1.00 89.81 122 ARG A C 1
ATOM 984 O O . ARG A 1 122 ? -17.042 3.579 17.720 1.00 89.81 122 ARG A O 1
ATOM 991 N N . LYS A 1 123 ? -15.304 3.017 19.046 1.00 91.62 123 LYS A N 1
ATOM 992 C CA . LYS A 1 123 ? -15.797 3.702 20.257 1.00 91.62 123 LYS A CA 1
ATOM 993 C C . LYS A 1 123 ? -15.960 5.206 20.050 1.00 91.62 123 LYS A C 1
ATOM 995 O O . LYS A 1 123 ? -16.933 5.785 20.520 1.00 91.62 123 LYS A O 1
ATOM 1000 N N . LEU A 1 124 ? -15.022 5.845 19.347 1.00 91.19 124 LEU A N 1
ATOM 1001 C CA . LEU A 1 124 ? -15.131 7.268 19.022 1.00 91.19 124 LEU A CA 1
ATOM 1002 C C . LEU A 1 124 ? -16.382 7.545 18.176 1.00 91.19 124 LEU A C 1
ATOM 1004 O O . LEU A 1 124 ? -17.146 8.452 18.497 1.00 91.19 124 LEU A O 1
ATOM 1008 N N . ASN A 1 125 ? -16.629 6.719 17.158 1.00 88.50 125 ASN A N 1
ATOM 1009 C CA . ASN A 1 125 ? -17.803 6.854 16.299 1.00 88.50 125 ASN A CA 1
ATOM 1010 C C . ASN A 1 125 ? -19.114 6.622 17.067 1.00 88.50 125 ASN A C 1
ATOM 1012 O O . ASN A 1 125 ? -20.070 7.362 16.859 1.00 88.50 125 ASN A O 1
ATOM 1016 N N . GLU A 1 126 ? -19.164 5.659 17.993 1.00 90.00 126 GLU A N 1
ATOM 1017 C CA . GLU A 1 126 ? -20.332 5.433 18.865 1.00 90.00 126 GLU A CA 1
ATOM 1018 C C . GLU A 1 126 ? -20.667 6.669 19.717 1.00 90.00 126 GLU A C 1
ATOM 1020 O O . GLU A 1 126 ? -21.836 7.056 19.835 1.00 90.00 126 GLU A O 1
ATOM 1025 N N . VAL A 1 127 ? -19.646 7.332 20.273 1.00 92.56 127 VAL A N 1
ATOM 1026 C CA . VAL A 1 127 ? -19.815 8.580 21.036 1.00 92.56 127 VAL A CA 1
ATOM 1027 C C . VAL A 1 127 ? -20.332 9.704 20.135 1.00 92.56 127 VAL A C 1
ATOM 1029 O O . VAL A 1 127 ? -21.274 10.403 20.515 1.00 92.56 127 VAL A O 1
ATOM 1032 N N . SER A 1 128 ? -19.774 9.861 18.932 1.00 90.19 128 SER A N 1
ATOM 1033 C CA . SER A 1 128 ? -20.237 10.859 17.960 1.00 90.19 128 SER A CA 1
ATOM 1034 C C . SER A 1 128 ? -21.685 10.622 17.522 1.00 90.19 128 SER A C 1
ATOM 1036 O O . SER A 1 128 ? -22.473 11.565 17.534 1.00 90.19 128 SER A O 1
ATOM 1038 N N . SER A 1 129 ? -22.073 9.381 17.207 1.00 88.31 129 SER A N 1
ATOM 1039 C CA . SER A 1 129 ? -23.462 9.044 16.857 1.00 88.31 129 SER A CA 1
ATOM 1040 C C . SER A 1 129 ? -24.426 9.328 18.009 1.00 88.31 129 SER A C 1
ATOM 1042 O O . SER A 1 129 ? -25.496 9.892 17.788 1.00 88.31 129 SER A O 1
ATOM 1044 N N . THR A 1 130 ? -24.021 9.021 19.247 1.00 90.88 130 THR A N 1
ATOM 1045 C CA . THR A 1 130 ? -24.816 9.330 20.447 1.00 90.88 130 THR A CA 1
ATOM 1046 C C . THR A 1 130 ? -25.046 10.834 20.594 1.00 90.88 130 THR A C 1
ATOM 1048 O O . THR A 1 130 ? -26.163 11.257 20.880 1.00 90.88 130 THR A O 1
ATOM 1051 N N . PHE A 1 131 ? -24.011 11.650 20.371 1.00 92.38 131 PHE A N 1
ATOM 1052 C CA . PHE A 1 131 ? -24.123 13.109 20.423 1.00 92.38 131 PHE A CA 1
ATOM 1053 C C . PHE A 1 131 ? -25.045 13.670 19.330 1.00 92.38 131 PHE A C 1
ATOM 1055 O O . PHE A 1 131 ? -25.831 14.575 19.604 1.00 92.38 131 PHE A O 1
ATOM 1062 N N . LEU A 1 132 ? -24.970 13.130 18.109 1.00 90.81 132 LEU A N 1
ATOM 1063 C CA . LEU A 1 132 ? -25.783 13.577 16.971 1.00 90.81 132 LEU A CA 1
ATOM 1064 C C . LEU A 1 132 ? -27.233 13.063 17.012 1.00 90.81 132 LEU A C 1
ATOM 1066 O O . LEU A 1 132 ? -28.073 13.558 16.266 1.00 90.81 132 LEU A O 1
ATOM 1070 N N . GLY A 1 133 ? -27.544 12.087 17.872 1.00 89.62 133 GLY A N 1
ATOM 1071 C CA . GLY A 1 133 ? -28.860 11.442 17.915 1.00 89.62 133 GLY A CA 1
ATOM 1072 C C . GLY A 1 133 ? -29.150 10.565 16.691 1.00 89.62 133 GLY A C 1
ATOM 1073 O O . GLY A 1 133 ? -30.309 10.258 16.415 1.00 89.62 133 GLY A O 1
ATOM 1074 N N . GLU A 1 134 ? -28.114 10.170 15.952 1.00 84.00 134 GLU A N 1
ATOM 1075 C CA . GLU A 1 134 ? -28.221 9.321 14.766 1.00 84.00 134 GLU A CA 1
ATOM 1076 C C . GLU A 1 134 ? -28.038 7.843 15.129 1.00 84.00 134 GLU A C 1
ATOM 1078 O O . GLU A 1 134 ? -27.310 7.486 16.060 1.00 84.00 134 GLU A O 1
ATOM 1083 N N . SER A 1 135 ? -28.665 6.949 14.359 1.00 75.50 135 SER A N 1
ATOM 1084 C CA . SER A 1 135 ? -28.356 5.523 14.448 1.00 75.50 135 SER A CA 1
ATOM 1085 C C . SER A 1 135 ? -26.918 5.283 13.994 1.00 75.50 135 SER A C 1
ATOM 1087 O O . SER A 1 135 ? -26.554 5.670 12.881 1.00 75.50 135 SER A O 1
ATOM 1089 N N . TYR A 1 136 ? -26.124 4.610 14.830 1.00 74.31 136 TYR A N 1
ATOM 1090 C CA . TYR A 1 136 ? -24.747 4.248 14.504 1.00 74.31 136 TYR A CA 1
ATOM 1091 C C . TYR A 1 136 ? -24.684 3.509 13.163 1.00 74.31 136 TYR A C 1
ATOM 1093 O O . TYR A 1 136 ? -25.169 2.383 13.031 1.00 74.31 136 TYR A O 1
ATOM 1101 N N . THR A 1 137 ? -24.069 4.148 12.169 1.00 72.75 137 THR A N 1
ATOM 1102 C CA . THR A 1 137 ? -23.725 3.497 10.907 1.00 72.75 137 THR A CA 1
ATOM 1103 C C . THR A 1 137 ? -22.268 3.087 10.992 1.00 72.75 137 THR A C 1
ATOM 1105 O O . THR A 1 137 ? -21.384 3.921 11.178 1.00 72.75 137 THR A O 1
ATOM 1108 N N . LYS A 1 138 ? -22.014 1.784 10.874 1.00 77.88 138 LYS A N 1
ATOM 1109 C CA . LYS A 1 138 ? -20.660 1.237 10.842 1.00 77.88 138 LYS A CA 1
ATOM 1110 C C . LYS A 1 138 ? -19.927 1.790 9.618 1.00 77.88 138 LYS A C 1
ATOM 1112 O O . LYS A 1 138 ? -20.219 1.394 8.492 1.00 77.88 138 LYS A O 1
ATOM 1117 N N . VAL A 1 139 ? -18.986 2.701 9.855 1.00 86.88 139 VAL A N 1
ATOM 1118 C CA . VAL A 1 139 ? -18.080 3.217 8.824 1.00 86.88 139 VAL A CA 1
ATOM 1119 C C . VAL A 1 139 ? -16.812 2.353 8.771 1.00 86.88 139 VAL A C 1
ATOM 1121 O O . VAL A 1 139 ? -16.267 2.022 9.829 1.00 86.88 139 VAL A O 1
ATOM 1124 N N . PRO A 1 140 ? -16.350 1.947 7.576 1.00 94.75 140 PRO A N 1
ATOM 1125 C CA . PRO A 1 140 ? -15.121 1.173 7.427 1.00 94.75 140 PRO A CA 1
ATOM 1126 C C . PRO A 1 140 ? -13.887 1.937 7.917 1.00 94.75 140 PRO A C 1
ATOM 1128 O O . PRO A 1 140 ? -13.751 3.133 7.654 1.00 94.75 140 PRO A O 1
ATOM 1131 N N . TYR A 1 141 ? -12.963 1.231 8.571 1.00 97.00 141 TYR A N 1
ATOM 1132 C CA . TYR A 1 141 ? -11.642 1.760 8.914 1.00 97.00 141 TYR A CA 1
ATOM 1133 C C . TYR A 1 141 ? -10.711 1.634 7.703 1.00 97.00 141 TYR A C 1
ATOM 1135 O O . TYR A 1 141 ? -10.495 0.530 7.203 1.00 97.00 141 TYR A O 1
ATOM 1143 N N . ILE A 1 142 ? -10.162 2.741 7.209 1.00 98.06 142 ILE A N 1
ATOM 1144 C CA . ILE A 1 142 ? -9.400 2.755 5.954 1.00 98.06 142 ILE A CA 1
ATOM 1145 C C . ILE A 1 142 ? -7.900 2.841 6.231 1.00 98.06 142 ILE A C 1
ATOM 1147 O O . ILE A 1 142 ? -7.428 3.752 6.917 1.00 98.06 142 ILE A O 1
ATOM 1151 N N . ILE A 1 143 ? -7.153 1.892 5.666 1.00 98.50 143 ILE A N 1
ATOM 1152 C CA . ILE A 1 143 ? -5.702 1.770 5.799 1.00 98.50 143 ILE A CA 1
ATOM 1153 C C . ILE A 1 143 ? -5.048 2.010 4.440 1.00 98.50 143 ILE A C 1
ATOM 1155 O O . ILE A 1 143 ? -5.270 1.243 3.509 1.00 98.50 143 ILE A O 1
ATOM 1159 N N . GLY A 1 144 ? -4.202 3.033 4.337 1.00 98.25 144 GLY A N 1
ATOM 1160 C CA . GLY A 1 144 ? -3.356 3.250 3.159 1.00 98.25 144 GLY A CA 1
ATOM 1161 C C . GLY A 1 144 ? -2.036 2.481 3.248 1.00 98.25 144 GLY A C 1
ATOM 1162 O O . GLY A 1 144 ? -1.367 2.549 4.278 1.00 98.25 144 GLY A O 1
ATOM 1163 N N . VAL A 1 145 ? -1.616 1.800 2.181 1.00 98.31 145 VAL A N 1
ATOM 1164 C CA . VAL A 1 145 ? -0.285 1.175 2.064 1.00 98.31 145 VAL A CA 1
ATOM 1165 C C . VAL A 1 145 ? 0.458 1.792 0.879 1.00 98.31 145 VAL A C 1
ATOM 1167 O O . VAL A 1 145 ? 0.021 1.664 -0.260 1.00 98.31 145 VAL A O 1
ATOM 1170 N N . CYS A 1 146 ? 1.569 2.476 1.156 1.00 95.81 146 CYS A N 1
ATOM 1171 C CA . CYS A 1 146 ? 2.346 3.263 0.192 1.00 95.81 146 CYS A CA 1
ATOM 1172 C C . CYS A 1 146 ? 3.832 2.877 0.207 1.00 95.81 146 CYS A C 1
ATOM 1174 O O . CYS A 1 146 ? 4.294 2.166 1.098 1.00 95.81 146 CYS A O 1
ATOM 1176 N N . GLY A 1 147 ? 4.594 3.376 -0.763 1.00 95.00 147 GLY A N 1
ATOM 1177 C CA . GLY A 1 147 ? 6.015 3.094 -0.956 1.00 95.00 147 GLY A CA 1
ATOM 1178 C C . GLY A 1 147 ? 6.387 3.031 -2.437 1.00 95.00 147 GLY A C 1
ATOM 1179 O O . GLY A 1 147 ? 5.521 3.036 -3.314 1.00 95.00 147 GLY A O 1
ATOM 1180 N N . SER A 1 148 ? 7.682 2.939 -2.731 1.00 93.50 148 SER A N 1
ATOM 1181 C CA . SER A 1 148 ? 8.134 2.720 -4.111 1.00 93.50 148 SER A CA 1
ATOM 1182 C C . SER A 1 148 ? 7.542 1.426 -4.672 1.00 93.50 148 SER A C 1
ATOM 1184 O O . SER A 1 148 ? 7.156 0.521 -3.930 1.00 93.50 148 SER A O 1
ATOM 1186 N N . VAL A 1 149 ? 7.454 1.272 -5.982 1.00 89.44 149 VAL A N 1
ATOM 1187 C CA . VAL A 1 149 ? 7.304 -0.071 -6.574 1.00 89.44 149 VAL A CA 1
ATOM 1188 C C . VAL A 1 149 ? 8.531 -0.926 -6.216 1.00 89.44 149 VAL A C 1
ATOM 1190 O O . VAL A 1 149 ? 9.563 -0.403 -5.796 1.00 89.44 149 VAL A O 1
ATOM 1193 N N . ALA A 1 150 ? 8.379 -2.248 -6.322 1.00 89.38 150 ALA A N 1
ATOM 1194 C CA . ALA A 1 150 ? 9.358 -3.275 -5.948 1.00 89.38 150 ALA A CA 1
ATOM 1195 C C . ALA A 1 150 ? 9.742 -3.302 -4.455 1.00 89.38 150 ALA A C 1
ATOM 1197 O O . ALA A 1 150 ? 10.316 -4.274 -3.986 1.00 89.38 150 ALA A O 1
ATOM 1198 N N . VAL A 1 151 ? 9.323 -2.316 -3.655 1.00 92.81 151 VAL A N 1
ATOM 1199 C CA . VAL A 1 151 ? 9.603 -2.285 -2.211 1.00 92.81 151 VAL A CA 1
ATOM 1200 C C . VAL A 1 151 ? 8.809 -3.337 -1.408 1.00 92.81 151 VAL A C 1
ATOM 1202 O O . VAL A 1 151 ? 9.125 -3.580 -0.245 1.00 92.81 151 VAL A O 1
ATOM 1205 N N . GLY A 1 152 ? 7.781 -3.964 -2.001 1.00 90.81 152 GLY A N 1
ATOM 1206 C CA . GLY A 1 152 ? 6.975 -5.028 -1.374 1.00 90.81 152 GLY A CA 1
ATOM 1207 C C . GLY A 1 152 ? 5.597 -4.610 -0.829 1.00 90.81 152 GLY A C 1
ATOM 1208 O O . GLY A 1 152 ? 5.032 -5.313 0.009 1.00 90.81 152 GLY A O 1
ATOM 1209 N N . LYS A 1 153 ? 5.023 -3.484 -1.289 1.00 93.25 153 LYS A N 1
ATOM 1210 C CA . LYS A 1 153 ? 3.715 -2.965 -0.820 1.00 93.25 153 LYS A CA 1
ATOM 1211 C C . LYS A 1 153 ? 2.577 -3.980 -0.900 1.00 93.25 153 LYS A C 1
ATOM 1213 O O . LYS A 1 153 ? 1.874 -4.188 0.085 1.00 93.25 153 LYS A O 1
ATOM 1218 N N . SER A 1 154 ? 2.398 -4.617 -2.055 1.00 91.94 154 SER A N 1
ATOM 1219 C CA . SER A 1 154 ? 1.277 -5.531 -2.272 1.00 91.94 154 SER A CA 1
ATOM 1220 C C . SER A 1 154 ? 1.389 -6.774 -1.383 1.00 91.94 154 SER A C 1
ATOM 1222 O O . SER A 1 154 ? 0.378 -7.268 -0.891 1.00 91.94 154 SER A O 1
ATOM 1224 N N . THR A 1 155 ? 2.610 -7.239 -1.098 1.00 91.38 155 THR A N 1
ATOM 1225 C CA . THR A 1 155 ? 2.852 -8.325 -0.133 1.00 91.38 155 THR A CA 1
ATOM 1226 C C . THR A 1 155 ? 2.552 -7.878 1.291 1.00 91.38 155 THR A C 1
ATOM 1228 O O . THR A 1 155 ? 1.815 -8.568 1.993 1.00 91.38 155 THR A O 1
ATOM 1231 N N . THR A 1 156 ? 3.000 -6.685 1.698 1.00 94.69 156 THR A N 1
ATOM 1232 C CA . THR A 1 156 ? 2.596 -6.080 2.977 1.00 94.69 156 THR A CA 1
ATOM 1233 C C . THR A 1 156 ? 1.071 -5.998 3.108 1.00 94.69 156 THR A C 1
ATOM 1235 O O . THR A 1 156 ? 0.528 -6.390 4.139 1.00 94.69 156 THR A O 1
ATOM 1238 N N . ALA A 1 157 ? 0.364 -5.535 2.074 1.00 95.56 157 ALA A N 1
ATOM 1239 C CA . ALA A 1 157 ? -1.089 -5.389 2.090 1.00 95.56 157 ALA A CA 1
ATOM 1240 C C . ALA A 1 157 ? -1.822 -6.739 2.186 1.00 95.56 157 ALA A C 1
ATOM 1242 O O . ALA A 1 157 ? -2.730 -6.873 3.006 1.00 95.56 157 ALA A O 1
ATOM 1243 N N . ARG A 1 158 ? -1.397 -7.754 1.419 1.00 94.19 158 ARG A N 1
ATOM 1244 C CA . ARG A 1 158 ? -1.955 -9.118 1.470 1.00 94.19 158 ARG A CA 1
ATOM 1245 C C . ARG A 1 158 ? -1.729 -9.792 2.821 1.00 94.19 158 ARG A C 1
ATOM 1247 O O . ARG A 1 158 ? -2.663 -10.349 3.393 1.00 94.19 158 ARG A O 1
ATOM 1254 N N . VAL A 1 159 ? -0.517 -9.703 3.372 1.00 94.31 159 VAL A N 1
ATOM 1255 C CA . VAL A 1 159 ? -0.219 -10.259 4.701 1.00 94.31 159 VAL A CA 1
ATOM 1256 C C . VAL A 1 159 ? -1.049 -9.558 5.772 1.00 94.31 159 VAL A C 1
ATOM 1258 O O . VAL A 1 159 ? -1.678 -10.226 6.591 1.00 94.31 159 VAL A O 1
ATOM 1261 N N . LEU A 1 160 ? -1.132 -8.224 5.744 1.00 95.69 160 LEU A N 1
ATOM 1262 C CA . LEU A 1 160 ? -1.985 -7.483 6.675 1.00 95.69 160 LEU A CA 1
ATOM 1263 C C . LEU A 1 160 ? -3.460 -7.859 6.541 1.00 95.69 160 LEU A C 1
ATOM 1265 O O . LEU A 1 160 ? -4.116 -8.022 7.567 1.00 95.69 160 LEU A O 1
ATOM 1269 N N . GLN A 1 161 ? -3.971 -8.036 5.321 1.00 95.94 161 GLN A N 1
ATOM 1270 C CA . GLN A 1 161 ? -5.348 -8.469 5.092 1.00 95.94 161 GLN A CA 1
ATOM 1271 C C . GLN A 1 161 ? -5.639 -9.783 5.824 1.00 95.94 161 GLN A C 1
ATOM 1273 O O . GLN A 1 161 ? -6.572 -9.842 6.626 1.00 95.94 161 GLN A O 1
ATOM 1278 N N . VAL A 1 162 ? -4.814 -10.810 5.602 1.00 94.31 162 VAL A N 1
ATOM 1279 C CA . VAL A 1 162 ? -5.029 -12.133 6.202 1.00 94.31 162 VAL A CA 1
ATOM 1280 C C . VAL A 1 162 ? -4.868 -12.097 7.721 1.00 94.31 162 VAL A C 1
ATOM 1282 O O . VAL A 1 162 ? -5.685 -12.672 8.440 1.00 94.31 162 VAL A O 1
ATOM 1285 N N . LEU A 1 163 ? -3.857 -11.393 8.238 1.00 93.75 163 LEU A N 1
ATOM 1286 C CA . LEU A 1 163 ? -3.662 -11.267 9.684 1.00 93.75 163 LEU A CA 1
ATOM 1287 C C . LEU A 1 163 ? -4.826 -10.537 10.360 1.00 93.75 163 LEU A C 1
ATOM 1289 O O . LEU A 1 163 ? -5.259 -10.948 11.434 1.00 93.75 163 LEU A O 1
ATOM 1293 N N . LEU A 1 164 ? -5.351 -9.475 9.740 1.00 94.25 164 LEU A N 1
ATOM 1294 C CA . LEU A 1 164 ? -6.470 -8.703 10.282 1.00 94.25 164 LEU A CA 1
ATOM 1295 C C . LEU A 1 164 ? -7.778 -9.509 10.292 1.00 94.25 164 LEU A C 1
ATOM 1297 O O . LEU A 1 164 ? -8.526 -9.423 11.263 1.00 94.25 164 LEU A O 1
ATOM 1301 N N . GLN A 1 165 ? -8.018 -10.350 9.283 1.00 93.94 165 GLN A N 1
ATOM 1302 C CA . GLN A 1 165 ? -9.179 -11.252 9.237 1.00 93.94 165 GLN A CA 1
ATOM 1303 C C . GLN A 1 165 ? -9.175 -12.307 10.356 1.00 93.94 165 GLN A C 1
ATOM 1305 O O . GLN A 1 165 ? -10.237 -12.785 10.743 1.00 93.94 165 GLN A O 1
ATOM 1310 N N . ARG A 1 166 ? -8.000 -12.663 10.898 1.00 89.75 166 ARG A N 1
ATOM 1311 C CA . ARG A 1 166 ? -7.834 -13.709 11.931 1.00 89.75 166 ARG A CA 1
ATOM 1312 C C . ARG A 1 166 ? -7.959 -13.204 13.372 1.00 89.75 166 ARG A C 1
ATOM 1314 O O . ARG A 1 166 ? -7.746 -13.974 14.307 1.00 89.75 166 ARG A O 1
ATOM 1321 N N . TRP A 1 167 ? -8.286 -11.930 13.579 1.00 87.25 167 TRP A N 1
ATOM 1322 C CA . TRP A 1 167 ? -8.583 -11.423 14.920 1.00 87.25 167 TRP A CA 1
ATOM 1323 C C . TRP A 1 167 ? -9.899 -11.990 15.452 1.00 87.25 167 TRP A C 1
ATOM 1325 O O . TRP A 1 167 ? -10.769 -12.382 14.683 1.00 87.25 167 TRP A O 1
ATOM 1335 N N . GLU A 1 168 ? -10.078 -11.992 16.776 1.00 81.94 168 GLU A N 1
ATOM 1336 C CA . GLU A 1 168 ? -11.252 -12.590 17.439 1.00 81.94 168 GLU A CA 1
ATOM 1337 C C . GLU A 1 168 ? -12.589 -12.040 16.916 1.00 81.94 168 GLU A C 1
ATOM 1339 O O . GLU A 1 168 ? -13.568 -12.773 16.819 1.00 81.94 168 GLU A O 1
ATOM 1344 N N . SER A 1 169 ? -12.623 -10.765 16.508 1.00 81.94 169 SER A N 1
ATOM 1345 C CA . SER A 1 169 ? -13.816 -10.150 15.911 1.00 81.94 169 SER A CA 1
ATOM 1346 C C . SER A 1 169 ? -14.118 -10.602 14.474 1.00 81.94 169 SER A C 1
ATOM 1348 O O . SER A 1 169 ? -15.169 -10.2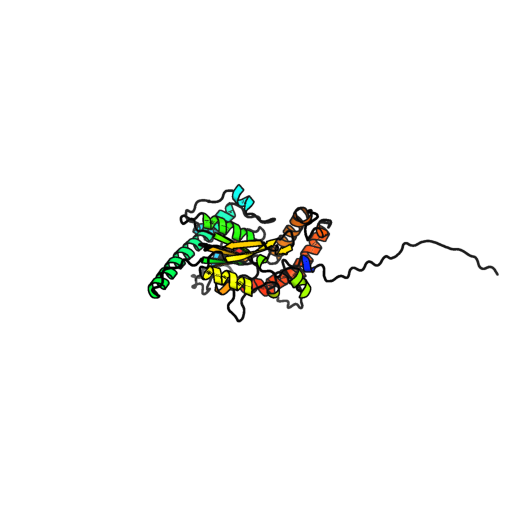40 13.951 1.00 81.94 169 SER A O 1
ATOM 1350 N N . SER A 1 170 ? -13.221 -11.376 13.849 1.00 83.88 170 SER A N 1
ATOM 1351 C CA . SER A 1 170 ? -13.280 -11.850 12.457 1.00 83.88 170 SER A CA 1
ATOM 1352 C C . SER A 1 170 ? -13.753 -10.762 11.480 1.00 83.88 170 SER A C 1
ATOM 1354 O O . SER A 1 170 ? -14.769 -10.936 10.802 1.00 83.88 170 SER A O 1
ATOM 1356 N N . PRO A 1 171 ? -13.076 -9.594 11.445 1.00 91.81 171 PRO A N 1
ATOM 1357 C CA . PRO A 1 171 ? -13.536 -8.457 10.662 1.00 91.81 171 PRO A CA 1
ATOM 1358 C C . PRO A 1 171 ? -13.502 -8.780 9.166 1.00 91.81 171 PRO A C 1
ATOM 1360 O O . PRO A 1 171 ? -12.573 -9.428 8.677 1.00 91.81 171 PRO A O 1
ATOM 1363 N N . ARG A 1 172 ? -14.473 -8.263 8.404 1.00 95.50 172 ARG A N 1
ATOM 1364 C CA . ARG A 1 172 ? -14.385 -8.292 6.940 1.00 95.50 172 ARG A CA 1
ATOM 1365 C C . ARG A 1 172 ? -13.310 -7.308 6.483 1.00 95.50 172 ARG A C 1
ATOM 1367 O O . ARG A 1 172 ? -13.469 -6.102 6.672 1.00 95.50 172 ARG A O 1
ATOM 1374 N N . VAL A 1 173 ? -12.246 -7.814 5.864 1.00 97.56 173 VAL A N 1
ATOM 1375 C CA . VAL A 1 173 ? -11.144 -6.993 5.342 1.00 97.56 173 VAL A CA 1
ATOM 1376 C C . VAL A 1 173 ? -11.076 -7.119 3.827 1.00 97.56 173 VAL A C 1
ATOM 1378 O O . VAL A 1 173 ? -10.698 -8.175 3.311 1.00 97.56 173 VAL A O 1
ATOM 1381 N N . ASP A 1 174 ? -11.409 -6.033 3.136 1.00 97.81 174 ASP A N 1
ATOM 1382 C CA . ASP A 1 174 ? -11.322 -5.936 1.678 1.00 97.81 174 ASP A CA 1
ATOM 1383 C C . ASP A 1 174 ? -10.019 -5.194 1.301 1.00 97.81 174 ASP A C 1
ATOM 1385 O O . ASP A 1 174 ? -9.564 -4.303 2.024 1.00 97.81 174 ASP A O 1
ATOM 1389 N N . LEU A 1 175 ? -9.405 -5.572 0.176 1.00 97.31 175 LEU A N 1
ATOM 1390 C CA . LEU A 1 175 ? -8.166 -4.990 -0.356 1.00 97.31 175 LEU A CA 1
ATOM 1391 C C . LEU A 1 175 ? -8.415 -4.480 -1.777 1.00 97.31 175 LEU A C 1
ATOM 1393 O O . LEU A 1 175 ? -8.918 -5.223 -2.617 1.00 97.31 175 LEU A O 1
ATOM 1397 N N . ILE A 1 176 ? -8.034 -3.232 -2.043 1.00 97.50 176 ILE A N 1
ATOM 1398 C CA . ILE A 1 176 ? -8.074 -2.601 -3.365 1.00 97.50 176 ILE A CA 1
ATOM 1399 C C . ILE A 1 176 ? -6.694 -2.032 -3.691 1.00 97.50 176 ILE A C 1
ATOM 1401 O O . ILE A 1 176 ? -6.055 -1.419 -2.834 1.00 97.50 176 ILE A O 1
ATOM 1405 N N . THR A 1 177 ? -6.255 -2.207 -4.936 1.00 95.38 177 THR A N 1
ATOM 1406 C CA . THR A 1 177 ? -5.059 -1.551 -5.471 1.00 95.38 177 THR A CA 1
ATOM 1407 C C . THR A 1 177 ? -5.452 -0.301 -6.255 1.00 95.38 177 THR A C 1
ATOM 1409 O O . THR A 1 177 ? -6.493 -0.267 -6.919 1.00 95.38 177 THR A O 1
ATOM 1412 N N . THR A 1 178 ? -4.635 0.749 -6.192 1.00 95.44 178 THR A N 1
ATOM 1413 C CA . THR A 1 178 ? -4.891 1.980 -6.955 1.00 95.44 178 THR A CA 1
ATOM 1414 C C . THR A 1 178 ? -4.678 1.809 -8.449 1.00 95.44 178 THR A C 1
ATOM 1416 O O . THR A 1 178 ? -5.146 2.643 -9.213 1.00 95.44 178 THR A O 1
ATOM 1419 N N . ASP A 1 179 ? -4.015 0.736 -8.876 1.00 93.06 179 ASP A N 1
ATOM 1420 C CA . ASP A 1 179 ? -3.750 0.437 -10.286 1.00 93.06 179 ASP A CA 1
ATOM 1421 C C . ASP A 1 179 ? -5.055 0.294 -11.080 1.00 93.06 179 ASP A C 1
ATOM 1423 O O . ASP A 1 179 ? -5.134 0.705 -12.235 1.00 93.06 179 ASP A O 1
ATOM 1427 N N . GLY A 1 180 ? -6.129 -0.183 -10.432 1.00 94.75 180 GLY A N 1
ATOM 1428 C CA . GLY A 1 180 ? -7.484 -0.184 -10.996 1.00 94.75 180 GLY A CA 1
ATOM 1429 C C . GLY A 1 180 ? -7.993 1.209 -11.377 1.00 94.75 180 GLY A C 1
ATOM 1430 O O . GLY A 1 180 ? -8.901 1.327 -12.187 1.00 94.75 180 GLY A O 1
ATOM 1431 N N . PHE A 1 181 ? -7.393 2.268 -10.837 1.00 96.31 181 PHE A N 1
ATOM 1432 C CA . PHE A 1 181 ? -7.742 3.659 -11.100 1.00 96.31 181 PHE A CA 1
ATOM 1433 C C . PHE A 1 181 ? -6.761 4.360 -12.056 1.00 96.31 181 PHE A C 1
ATOM 1435 O O . PHE A 1 181 ? -6.938 5.547 -12.316 1.00 96.31 181 PHE A O 1
ATOM 1442 N N . LEU A 1 182 ? -5.776 3.672 -12.646 1.00 95.38 182 LEU A N 1
ATOM 1443 C CA . LEU A 1 182 ? -4.990 4.210 -13.773 1.00 95.38 182 LEU A CA 1
ATOM 1444 C C . LEU A 1 182 ? -5.895 4.484 -14.971 1.00 95.38 182 LEU A C 1
ATOM 1446 O O . LEU A 1 182 ? -6.808 3.710 -15.194 1.00 95.38 182 LEU A O 1
ATOM 1450 N N . LEU A 1 183 ? -5.700 5.538 -15.753 1.00 95.00 183 LEU A N 1
ATOM 1451 C CA . LEU A 1 183 ? -6.483 5.733 -16.979 1.00 95.00 183 LEU A CA 1
ATOM 1452 C C . LEU A 1 183 ? -6.274 4.539 -17.938 1.00 95.00 183 LEU A C 1
ATOM 1454 O O . LEU A 1 183 ? -5.176 3.974 -17.952 1.00 95.00 183 LEU A O 1
ATOM 1458 N N . PRO A 1 184 ? -7.293 4.134 -18.722 1.00 93.94 184 PRO A N 1
ATOM 1459 C CA . PRO A 1 184 ? -7.122 3.085 -19.727 1.00 93.94 184 PRO A CA 1
ATOM 1460 C C . PRO A 1 184 ? -5.983 3.417 -20.699 1.00 93.94 184 PRO A C 1
ATOM 1462 O O . PRO A 1 184 ? -5.802 4.588 -21.043 1.00 93.94 184 PRO A O 1
ATOM 1465 N N . THR A 1 185 ? -5.268 2.406 -21.197 1.00 91.06 185 THR A N 1
ATOM 1466 C CA . THR A 1 185 ? -4.108 2.579 -22.096 1.00 91.06 185 THR A CA 1
ATOM 1467 C C . THR A 1 185 ? -4.420 3.499 -23.275 1.00 91.06 185 THR A C 1
ATOM 1469 O O . THR A 1 185 ? -3.689 4.452 -23.522 1.00 91.06 185 THR A O 1
ATOM 1472 N N . LYS A 1 186 ? -5.578 3.322 -23.920 1.00 93.19 186 LYS A N 1
ATOM 1473 C CA . LYS A 1 186 ? -6.028 4.197 -25.013 1.00 93.19 186 LYS A CA 1
ATOM 1474 C C . LYS A 1 186 ? -6.072 5.684 -24.621 1.00 93.19 186 LYS A C 1
ATOM 1476 O O . LYS A 1 186 ? -5.686 6.547 -25.401 1.00 93.19 186 LYS A O 1
ATOM 1481 N N . GLU A 1 187 ? -6.556 6.000 -23.422 1.00 94.81 187 GLU A N 1
ATOM 1482 C CA . GLU A 1 187 ? -6.629 7.388 -22.953 1.00 94.81 187 GLU A CA 1
ATOM 1483 C C . GLU A 1 187 ? -5.239 7.932 -22.590 1.00 94.81 187 GLU A C 1
ATOM 1485 O O . GLU A 1 187 ? -4.945 9.104 -22.840 1.00 94.81 187 GLU A O 1
ATOM 1490 N N . LEU A 1 188 ? -4.365 7.087 -22.036 1.00 93.50 188 LEU A N 1
ATOM 1491 C CA . LEU A 1 188 ? -2.969 7.445 -21.787 1.00 93.50 188 LEU A CA 1
ATOM 1492 C C . LEU A 1 188 ? -2.225 7.735 -23.099 1.00 93.50 188 LEU A C 1
ATOM 1494 O O . LEU A 1 188 ? -1.515 8.736 -23.166 1.00 93.50 188 LEU A O 1
ATOM 1498 N N . GLU A 1 189 ? -2.416 6.939 -24.151 1.00 92.38 189 GLU A N 1
ATOM 1499 C CA . GLU A 1 189 ? -1.851 7.178 -25.489 1.00 92.38 189 GLU A CA 1
ATOM 1500 C C . GLU A 1 189 ? -2.334 8.506 -26.085 1.00 92.38 189 GLU A C 1
ATOM 1502 O O . GLU A 1 189 ? -1.522 9.339 -26.497 1.00 92.38 189 GLU A O 1
ATOM 1507 N N . GLU A 1 190 ? -3.650 8.753 -26.067 1.00 95.81 190 GLU A N 1
ATOM 1508 C CA . GLU A 1 190 ? -4.257 9.995 -26.567 1.00 95.81 190 GLU A CA 1
ATOM 1509 C C . GLU A 1 190 ? -3.701 11.238 -25.852 1.00 95.81 190 GLU A C 1
ATOM 1511 O O . GLU A 1 190 ? -3.501 12.287 -26.473 1.00 95.81 190 GLU A O 1
ATOM 1516 N N . LYS A 1 191 ? -3.398 11.116 -24.554 1.00 94.12 191 LYS A N 1
ATOM 1517 C CA . LYS A 1 191 ? -2.800 12.183 -23.738 1.00 94.12 191 LYS A CA 1
ATOM 1518 C C . LYS A 1 191 ? -1.272 12.193 -23.748 1.00 94.12 191 LYS A C 1
ATOM 1520 O O . LYS A 1 191 ? -0.686 13.085 -23.139 1.00 94.12 191 LYS A O 1
ATOM 1525 N N . ARG A 1 192 ? -0.627 11.244 -24.437 1.00 93.62 192 ARG A N 1
ATOM 1526 C CA . ARG A 1 192 ? 0.832 11.027 -24.429 1.00 93.62 192 ARG A CA 1
ATOM 1527 C C . ARG A 1 192 ? 1.388 10.833 -23.016 1.00 93.62 192 ARG A C 1
ATOM 1529 O O . ARG A 1 192 ? 2.453 11.336 -22.694 1.00 93.62 192 ARG A O 1
ATOM 1536 N N . LEU A 1 193 ? 0.659 10.117 -22.167 1.00 91.81 193 LEU A N 1
ATOM 1537 C CA . LEU A 1 193 ? 0.994 9.836 -20.770 1.00 91.81 193 LEU A CA 1
ATOM 1538 C C . LEU A 1 193 ? 1.455 8.393 -20.534 1.00 91.81 193 LEU A C 1
ATOM 1540 O O . LEU A 1 193 ? 1.652 8.031 -19.379 1.00 91.81 193 LEU A O 1
ATOM 1544 N N . MET A 1 194 ? 1.670 7.588 -21.584 1.00 86.88 194 MET A N 1
ATOM 1545 C CA . MET A 1 194 ? 2.172 6.212 -21.426 1.00 86.88 194 MET A CA 1
ATOM 1546 C C . MET A 1 194 ? 3.449 6.189 -20.583 1.00 86.88 194 MET A C 1
ATOM 1548 O O . MET A 1 194 ? 3.449 5.599 -19.514 1.00 86.88 194 MET A O 1
ATOM 1552 N N . HIS A 1 195 ? 4.437 7.018 -20.933 1.00 82.44 195 HIS A N 1
ATOM 1553 C CA . HIS A 1 195 ? 5.713 7.165 -20.212 1.00 82.44 195 HIS A CA 1
ATOM 1554 C C . HIS A 1 195 ? 5.612 7.736 -18.788 1.00 82.44 195 HIS A C 1
ATOM 1556 O O . HIS A 1 195 ? 6.617 7.976 -18.126 1.00 82.44 195 HIS A O 1
ATOM 1562 N N . ARG A 1 196 ? 4.398 8.037 -18.330 1.00 85.94 196 ARG A N 1
ATOM 1563 C CA . ARG A 1 196 ? 4.089 8.642 -17.035 1.00 85.94 196 ARG A CA 1
ATOM 1564 C C . ARG A 1 196 ? 3.089 7.788 -16.263 1.00 85.94 196 ARG A C 1
ATOM 1566 O O . ARG A 1 196 ? 2.528 8.250 -15.275 1.00 85.94 196 ARG A O 1
ATOM 1573 N N . LYS A 1 197 ? 2.797 6.557 -16.678 1.00 85.12 197 LYS A N 1
ATOM 1574 C CA . LYS A 1 197 ? 1.856 5.725 -15.921 1.00 85.12 197 LYS A CA 1
ATOM 1575 C C . LYS A 1 197 ? 2.471 5.371 -14.558 1.00 85.12 197 LYS A C 1
ATOM 1577 O O . LYS A 1 197 ? 3.673 5.203 -14.403 1.00 85.12 197 LYS A O 1
ATOM 1582 N N . GLY A 1 198 ? 1.664 5.466 -13.509 1.00 87.06 198 GLY A N 1
ATOM 1583 C CA . GLY A 1 198 ? 2.144 5.503 -12.127 1.00 87.06 198 GLY A CA 1
ATOM 1584 C C . GLY A 1 198 ? 2.435 6.911 -11.576 1.00 87.06 198 GLY A C 1
ATOM 1585 O O . GLY A 1 198 ? 2.510 7.054 -10.352 1.00 87.06 198 GLY A O 1
ATOM 1586 N N . PHE A 1 199 ? 2.524 7.958 -12.408 1.00 92.00 199 PHE A N 1
ATOM 1587 C CA . PHE A 1 199 ? 2.534 9.361 -11.956 1.00 92.00 199 PHE A CA 1
ATOM 1588 C C . PHE A 1 199 ? 1.131 9.852 -11.605 1.00 92.00 199 PHE A C 1
ATOM 1590 O O . PHE A 1 199 ? 0.159 9.291 -12.119 1.00 92.00 199 PHE A O 1
ATOM 1597 N N . PRO A 1 200 ? 0.991 10.905 -10.772 1.00 91.56 200 PRO A N 1
ATOM 1598 C CA . PRO A 1 200 ? -0.309 11.452 -10.386 1.00 91.56 200 PRO A CA 1
ATOM 1599 C C . PRO A 1 200 ? -1.295 11.641 -11.553 1.00 91.56 200 PRO A C 1
ATOM 1601 O O . PRO A 1 200 ? -2.460 11.267 -11.425 1.00 91.56 200 PRO A O 1
ATOM 1604 N N . GLU A 1 201 ? -0.836 12.178 -12.683 1.00 93.31 201 GLU A N 1
ATOM 1605 C CA . GLU A 1 201 ? -1.625 12.492 -13.882 1.00 93.31 201 GLU A CA 1
ATOM 1606 C C . GLU A 1 201 ? -2.119 11.268 -14.665 1.00 93.31 201 GLU A C 1
ATOM 1608 O O . GLU A 1 201 ? -3.033 11.387 -15.481 1.00 93.31 201 GLU A O 1
ATOM 1613 N N . SER A 1 202 ? -1.551 10.089 -14.406 1.00 94.56 202 SER A N 1
ATOM 1614 C CA . SER A 1 202 ? -1.973 8.838 -15.040 1.00 94.56 202 SER A CA 1
ATOM 1615 C C . SER A 1 202 ? -3.144 8.150 -14.342 1.00 94.56 202 SER A C 1
ATOM 1617 O O . SER A 1 202 ? -3.629 7.139 -14.840 1.00 94.56 202 SER A O 1
ATOM 1619 N N . TYR A 1 203 ? -3.610 8.676 -13.205 1.00 94.69 203 TYR A N 1
ATOM 1620 C CA . TYR A 1 203 ? -4.741 8.130 -12.456 1.00 94.69 203 TYR A CA 1
ATOM 1621 C C . TYR A 1 203 ? -6.004 8.971 -12.638 1.00 94.69 203 TYR A C 1
ATOM 1623 O O . TYR A 1 203 ? -5.963 10.202 -12.609 1.00 94.69 203 TYR A O 1
ATOM 1631 N N . ASP A 1 204 ? -7.158 8.306 -12.664 1.00 95.50 204 ASP A N 1
ATOM 1632 C CA . ASP A 1 204 ? -8.438 8.941 -12.365 1.00 95.50 204 ASP A CA 1
ATOM 1633 C C . ASP A 1 204 ? -8.557 9.170 -10.846 1.00 95.50 204 ASP A C 1
ATOM 1635 O O . ASP A 1 204 ? -9.178 8.412 -10.092 1.00 95.50 204 ASP A O 1
ATOM 1639 N N . GLN A 1 205 ? -7.916 10.244 -10.378 1.00 93.00 205 GLN A N 1
ATOM 1640 C CA . GLN A 1 205 ? -7.925 10.638 -8.967 1.00 93.00 205 GLN A CA 1
ATOM 1641 C C . GLN A 1 205 ? -9.339 10.956 -8.462 1.00 93.00 205 GLN A C 1
ATOM 1643 O O . GLN A 1 205 ? -9.638 10.755 -7.282 1.00 93.00 205 GLN A O 1
ATOM 1648 N N . ALA A 1 206 ? -10.223 11.434 -9.343 1.00 94.31 206 ALA A N 1
ATOM 1649 C CA . ALA A 1 206 ? -11.598 11.757 -8.990 1.00 94.31 206 ALA A CA 1
ATOM 1650 C C . ALA A 1 206 ? -12.424 10.485 -8.752 1.00 94.31 206 ALA A C 1
ATOM 1652 O O . ALA A 1 206 ? -13.219 10.440 -7.808 1.00 94.31 206 ALA A O 1
ATOM 1653 N N . GLU A 1 207 ? -12.231 9.447 -9.569 1.00 96.25 207 GLU A N 1
ATOM 1654 C CA . GLU A 1 207 ? -12.845 8.133 -9.378 1.00 96.25 207 GLU A CA 1
ATOM 1655 C C . GLU A 1 207 ? -12.336 7.462 -8.096 1.00 96.25 207 GLU A C 1
ATOM 1657 O O . GLU A 1 207 ? -13.157 7.006 -7.293 1.00 96.25 207 GLU A O 1
ATOM 1662 N N . LEU A 1 208 ? -11.022 7.492 -7.836 1.00 96.56 208 LEU A N 1
ATOM 1663 C CA . LEU A 1 208 ? -10.433 6.963 -6.598 1.00 96.56 208 LEU A CA 1
ATOM 1664 C C . LEU A 1 208 ? -10.982 7.675 -5.353 1.00 96.56 208 LEU A C 1
ATOM 1666 O O . LEU A 1 208 ? -11.445 7.026 -4.411 1.00 96.56 208 LEU A O 1
ATOM 1670 N N . LEU A 1 209 ? -10.992 9.013 -5.352 1.00 96.69 209 LEU A N 1
ATOM 1671 C CA . LEU A 1 209 ? -11.538 9.799 -4.244 1.00 96.69 209 LEU A CA 1
ATOM 1672 C C . LEU A 1 209 ? -13.026 9.493 -4.033 1.00 96.69 209 LEU A C 1
ATOM 1674 O O . LEU A 1 209 ? -13.466 9.309 -2.896 1.00 96.69 209 LEU A O 1
ATOM 1678 N N . ARG A 1 210 ? -13.810 9.395 -5.114 1.00 97.69 210 ARG A N 1
ATOM 1679 C CA . ARG A 1 210 ? -15.241 9.061 -5.054 1.00 97.69 210 ARG A CA 1
ATOM 1680 C C . ARG A 1 210 ? -15.474 7.656 -4.507 1.00 97.69 210 ARG A C 1
ATOM 1682 O O . ARG A 1 210 ? -16.404 7.477 -3.722 1.00 97.69 210 ARG A O 1
ATOM 1689 N N . PHE A 1 211 ? -14.660 6.681 -4.901 1.00 98.06 211 PHE A N 1
ATOM 1690 C CA . PHE A 1 211 ? -14.716 5.317 -4.385 1.00 98.06 211 PHE A CA 1
ATOM 1691 C C . PHE A 1 211 ? -14.490 5.296 -2.869 1.00 98.06 211 PHE A C 1
ATOM 1693 O O . PHE A 1 211 ? -15.370 4.861 -2.123 1.00 98.06 211 PHE A O 1
ATOM 1700 N N . VAL A 1 212 ? -13.368 5.853 -2.402 1.00 97.56 212 VAL A N 1
ATOM 1701 C CA . VAL A 1 212 ? -13.022 5.861 -0.972 1.00 97.56 212 VAL A CA 1
ATOM 1702 C C . VAL A 1 212 ? -14.034 6.669 -0.161 1.00 97.56 212 VAL A C 1
ATOM 1704 O O . VAL A 1 212 ? -14.445 6.226 0.910 1.00 97.56 212 VAL A O 1
ATOM 1707 N N . THR A 1 213 ? -14.524 7.792 -0.696 1.00 97.25 213 THR A N 1
ATOM 1708 C CA . THR A 1 213 ? -15.591 8.582 -0.060 1.00 97.25 213 THR A CA 1
ATOM 1709 C C . THR A 1 213 ? -16.861 7.754 0.117 1.00 97.25 213 THR A C 1
ATOM 1711 O O . THR A 1 213 ? -17.384 7.682 1.223 1.00 97.25 213 THR A O 1
ATOM 1714 N N . LYS A 1 214 ? -17.341 7.070 -0.933 1.00 97.06 214 LYS A N 1
ATOM 1715 C CA . LYS A 1 214 ? -18.542 6.219 -0.848 1.00 97.06 214 LYS A CA 1
ATOM 1716 C C . LYS A 1 214 ? -18.387 5.114 0.195 1.00 97.06 214 LYS A C 1
ATOM 1718 O O . LYS A 1 214 ? -19.314 4.890 0.973 1.00 97.06 214 LYS A O 1
ATOM 1723 N N . VAL A 1 215 ? -17.230 4.449 0.229 1.00 96.75 215 VAL A N 1
ATOM 1724 C CA . VAL A 1 215 ? -16.949 3.407 1.227 1.00 96.75 215 VAL A CA 1
ATOM 1725 C C . VAL A 1 215 ? -16.947 4.004 2.637 1.00 96.75 215 VAL A C 1
ATOM 1727 O O . VAL A 1 215 ? -17.649 3.492 3.506 1.00 96.75 215 VAL A O 1
ATOM 1730 N N . LYS A 1 216 ? -16.240 5.121 2.856 1.00 94.00 216 LYS A N 1
ATOM 1731 C CA . LYS A 1 216 ? -16.168 5.807 4.159 1.00 94.00 216 LYS A CA 1
ATOM 1732 C C . LYS A 1 216 ? -17.527 6.340 4.626 1.00 94.00 216 LYS A C 1
ATOM 1734 O O . LYS A 1 216 ? -17.785 6.389 5.822 1.00 94.00 216 LYS A O 1
ATOM 1739 N N . SER A 1 217 ? -18.421 6.682 3.699 1.00 91.81 217 SER A N 1
ATOM 1740 C CA . SER A 1 217 ? -19.808 7.070 3.989 1.00 91.81 217 SER A CA 1
ATOM 1741 C C . SER A 1 217 ? -20.747 5.885 4.259 1.00 91.81 217 SER A C 1
ATOM 1743 O O . SER A 1 217 ? -21.939 6.094 4.463 1.00 91.81 217 SER A O 1
ATOM 1745 N N . GLY A 1 218 ? -20.251 4.643 4.239 1.00 91.81 218 GLY A N 1
ATOM 1746 C CA . GLY A 1 218 ? -21.061 3.453 4.493 1.00 91.81 218 GLY A CA 1
ATOM 1747 C C . GLY A 1 218 ? -21.977 3.068 3.328 1.00 91.81 218 GLY A C 1
ATOM 1748 O O . GLY A 1 218 ? -22.993 2.413 3.547 1.00 91.81 218 GLY A O 1
ATOM 1749 N N . ALA A 1 219 ? -21.666 3.448 2.086 1.00 94.38 219 ALA A N 1
ATOM 1750 C CA . ALA A 1 219 ? -22.434 2.978 0.935 1.00 94.38 219 ALA A CA 1
ATOM 1751 C C . ALA A 1 219 ? -22.288 1.453 0.746 1.00 94.38 219 ALA A C 1
ATOM 1753 O O . ALA A 1 219 ? -21.232 0.870 0.999 1.00 94.38 219 ALA A O 1
ATOM 1754 N N . ARG A 1 220 ? -23.367 0.808 0.294 1.00 95.31 220 ARG A N 1
ATOM 1755 C CA . ARG A 1 220 ? -23.400 -0.617 -0.072 1.00 95.31 220 ARG A CA 1
ATOM 1756 C C . ARG A 1 220 ? -22.945 -0.814 -1.518 1.00 95.31 220 ARG A C 1
ATOM 1758 O O . ARG A 1 220 ? -23.180 0.064 -2.348 1.00 95.31 220 ARG A O 1
ATOM 1765 N N . ASN A 1 221 ? -22.372 -1.980 -1.815 1.00 96.69 221 ASN A N 1
ATOM 1766 C CA . ASN A 1 221 ? -22.000 -2.417 -3.170 1.00 96.69 221 ASN A CA 1
ATOM 1767 C C . ASN A 1 221 ? -21.214 -1.368 -3.984 1.00 96.69 221 ASN A C 1
ATOM 1769 O O . ASN A 1 221 ? -21.554 -1.059 -5.127 1.00 96.69 221 ASN A O 1
ATOM 1773 N N . VAL A 1 222 ? -20.175 -0.783 -3.388 1.00 98.00 222 VAL A N 1
ATOM 1774 C CA . VAL A 1 222 ? -19.323 0.198 -4.066 1.00 98.00 222 VAL A CA 1
ATOM 1775 C C . VAL A 1 222 ? -18.357 -0.537 -4.990 1.00 98.00 222 VAL A C 1
ATOM 1777 O O . VAL A 1 222 ? -17.645 -1.436 -4.556 1.00 98.00 222 VAL A O 1
ATOM 1780 N N . THR A 1 223 ? -18.313 -0.159 -6.262 1.00 97.88 223 THR A N 1
ATOM 1781 C CA . THR A 1 223 ? -17.472 -0.822 -7.265 1.00 97.88 223 THR A CA 1
ATOM 1782 C C . THR A 1 223 ? -16.150 -0.091 -7.481 1.00 97.88 223 THR A C 1
ATOM 1784 O O . THR A 1 223 ? -16.144 1.138 -7.559 1.00 97.88 223 THR A O 1
ATOM 1787 N N . ALA A 1 224 ? -15.061 -0.842 -7.642 1.00 97.19 224 ALA A N 1
ATOM 1788 C CA . ALA A 1 224 ? -13.759 -0.361 -8.106 1.00 97.19 224 ALA A CA 1
ATOM 1789 C C . ALA A 1 224 ? -13.370 -1.073 -9.415 1.00 97.19 224 ALA A C 1
ATOM 1791 O O . ALA A 1 224 ? -13.671 -2.265 -9.542 1.00 97.19 224 ALA A O 1
ATOM 1792 N N . PRO A 1 225 ? -12.712 -0.405 -10.377 1.00 96.44 225 PRO A N 1
ATOM 1793 C CA . PRO A 1 225 ? -12.252 -1.065 -11.596 1.00 96.44 225 PRO A CA 1
ATOM 1794 C C . PRO A 1 225 ? -11.107 -2.049 -11.317 1.00 96.44 225 PRO A C 1
ATOM 1796 O O . PRO A 1 225 ? -10.403 -1.946 -10.311 1.00 96.44 225 PRO A O 1
ATOM 1799 N N . VAL A 1 226 ? -10.925 -3.019 -12.216 1.00 93.81 226 VAL A N 1
ATOM 1800 C CA . VAL A 1 226 ? -9.872 -4.041 -12.116 1.00 93.81 226 VAL A CA 1
ATOM 1801 C C . VAL A 1 226 ? -8.741 -3.737 -13.089 1.00 93.81 226 VAL A C 1
ATOM 1803 O O . VAL A 1 226 ? -8.987 -3.533 -14.274 1.00 93.81 226 VAL A O 1
ATOM 1806 N N . TYR A 1 227 ? -7.501 -3.786 -12.606 1.00 91.69 227 TYR A N 1
ATOM 1807 C CA . TYR A 1 227 ? -6.297 -3.739 -13.436 1.00 91.69 227 TYR A CA 1
ATOM 1808 C C . TYR A 1 227 ? -5.726 -5.143 -13.653 1.00 91.69 227 TYR A C 1
ATOM 1810 O O . TYR A 1 227 ? -5.743 -5.970 -12.739 1.00 91.69 227 TYR A O 1
ATOM 1818 N N . SER A 1 228 ? -5.212 -5.416 -14.852 1.00 87.31 228 SER A N 1
ATOM 1819 C CA . SER A 1 228 ? -4.482 -6.647 -15.158 1.00 87.31 228 SER A CA 1
ATOM 1820 C C . SER A 1 228 ? -3.029 -6.324 -15.474 1.00 87.31 228 SER A C 1
ATOM 1822 O O . SER A 1 228 ? -2.744 -5.681 -16.477 1.00 87.31 228 SER A O 1
ATOM 1824 N N . HIS A 1 229 ? -2.094 -6.831 -14.668 1.00 81.44 229 HIS A N 1
ATOM 1825 C CA . HIS A 1 229 ? -0.662 -6.713 -14.968 1.00 81.44 229 HIS A CA 1
ATOM 1826 C C . HIS A 1 229 ? -0.224 -7.572 -16.166 1.00 81.44 229 HIS A C 1
ATOM 1828 O O . HIS A 1 229 ? 0.826 -7.310 -16.737 1.00 81.44 229 HIS A O 1
ATOM 1834 N N . GLU A 1 230 ? -1.010 -8.584 -16.549 1.00 80.06 230 GLU A N 1
ATOM 1835 C CA . GLU A 1 230 ? -0.734 -9.422 -17.725 1.00 80.06 230 GLU A CA 1
ATOM 1836 C C . GLU A 1 230 ? -1.117 -8.704 -19.025 1.00 80.06 230 GLU A C 1
ATOM 1838 O O . GLU A 1 230 ? -0.323 -8.665 -19.962 1.00 80.06 230 GLU A O 1
ATOM 1843 N N . ALA A 1 231 ? -2.309 -8.095 -19.049 1.00 82.25 231 ALA A N 1
ATOM 1844 C CA . ALA A 1 231 ? -2.786 -7.299 -20.185 1.00 82.25 231 ALA A CA 1
ATOM 1845 C C . ALA A 1 231 ? -2.227 -5.869 -20.185 1.00 82.25 231 ALA A C 1
ATOM 1847 O O . ALA A 1 231 ? -2.334 -5.164 -21.179 1.00 82.25 231 ALA A O 1
ATOM 1848 N N . TYR A 1 232 ? -1.658 -5.448 -19.056 1.00 83.94 232 TYR A N 1
ATOM 1849 C CA . TYR A 1 232 ? -1.132 -4.112 -18.824 1.00 83.94 232 TYR A CA 1
ATOM 1850 C C . TYR A 1 232 ? -2.149 -2.972 -18.998 1.00 83.94 232 TYR A C 1
ATOM 1852 O O . TYR A 1 232 ? -1.807 -1.848 -19.362 1.00 83.94 232 TYR A O 1
ATOM 1860 N N . ASP A 1 233 ? -3.415 -3.234 -18.690 1.00 91.12 233 ASP A N 1
ATOM 1861 C CA . ASP A 1 233 ? -4.497 -2.258 -18.812 1.00 91.12 233 ASP A CA 1
ATOM 1862 C C . ASP A 1 233 ? -5.614 -2.553 -17.799 1.00 91.12 233 ASP A C 1
ATOM 1864 O O . ASP A 1 233 ? -5.666 -3.627 -17.175 1.00 91.12 233 ASP A O 1
ATOM 1868 N N . ARG A 1 234 ? -6.538 -1.601 -17.639 1.00 90.44 234 ARG A N 1
ATOM 1869 C CA . ARG A 1 234 ? -7.831 -1.874 -17.009 1.00 90.44 234 ARG A CA 1
ATOM 1870 C C . ARG A 1 234 ? -8.543 -2.970 -17.788 1.00 90.44 234 ARG A C 1
ATOM 1872 O O . ARG A 1 234 ? -8.603 -2.945 -19.013 1.00 90.44 234 ARG A O 1
ATOM 1879 N N . VAL A 1 235 ? -9.146 -3.912 -17.072 1.00 91.12 235 VAL A N 1
ATOM 1880 C CA . VAL A 1 235 ? -9.952 -4.957 -17.697 1.00 91.12 235 VAL A CA 1
ATOM 1881 C C . VAL A 1 235 ? -11.356 -4.405 -17.956 1.00 91.12 235 VAL A C 1
ATOM 1883 O O . VAL A 1 235 ? -12.056 -4.092 -16.987 1.00 91.12 235 VAL A O 1
ATOM 1886 N N . PRO A 1 236 ? -11.800 -4.300 -19.225 1.00 89.75 236 PRO A N 1
ATOM 1887 C CA . PRO A 1 236 ? -13.122 -3.774 -19.546 1.00 89.75 236 PRO A CA 1
ATOM 1888 C C . PRO A 1 236 ? -14.228 -4.551 -18.829 1.00 89.75 236 PRO A C 1
ATOM 1890 O O . PRO A 1 236 ? -14.154 -5.774 -18.695 1.00 89.75 236 PRO A O 1
ATOM 1893 N N . ASP A 1 237 ? -15.235 -3.824 -18.346 1.00 89.94 237 ASP A N 1
ATOM 1894 C CA . ASP A 1 237 ? -16.439 -4.350 -17.687 1.00 89.94 237 ASP A CA 1
ATOM 1895 C C . ASP A 1 237 ? -16.203 -5.220 -16.435 1.00 89.94 237 ASP A C 1
ATOM 1897 O O . ASP A 1 237 ? -17.151 -5.784 -15.881 1.00 89.94 237 ASP A O 1
ATOM 1901 N N . LYS A 1 238 ? -14.963 -5.315 -15.932 1.00 94.88 238 LYS A N 1
ATOM 1902 C CA . LYS A 1 238 ? -14.653 -6.008 -14.677 1.00 94.88 238 LYS A CA 1
ATOM 1903 C C . LYS A 1 238 ? -14.486 -5.025 -13.532 1.00 94.88 238 LYS A C 1
ATOM 1905 O O . LYS A 1 238 ? -13.701 -4.080 -13.590 1.00 94.88 238 LYS A O 1
ATOM 1910 N N . VAL A 1 239 ? -15.191 -5.320 -12.447 1.00 96.75 239 VAL A N 1
ATOM 1911 C CA . VAL A 1 239 ? -15.161 -4.537 -11.214 1.00 96.75 239 VAL A CA 1
ATOM 1912 C C . VAL A 1 239 ? -15.043 -5.443 -9.994 1.00 96.75 239 VAL A C 1
ATOM 1914 O O . VAL A 1 239 ? -15.528 -6.575 -9.991 1.00 96.75 239 VAL A O 1
ATOM 1917 N N . ILE A 1 240 ? -14.438 -4.920 -8.933 1.00 96.31 240 ILE A N 1
ATOM 1918 C CA . ILE A 1 240 ? -14.501 -5.485 -7.584 1.00 96.31 240 ILE A CA 1
ATOM 1919 C C . ILE A 1 240 ? -15.626 -4.774 -6.839 1.00 96.31 240 ILE A C 1
ATOM 1921 O O . ILE A 1 240 ? -15.697 -3.547 -6.854 1.00 96.31 240 ILE A O 1
ATOM 1925 N N . THR A 1 241 ? -16.502 -5.533 -6.180 1.00 98.00 241 THR A N 1
ATOM 1926 C CA . THR A 1 241 ? -17.567 -4.972 -5.337 1.00 98.00 241 THR A CA 1
ATOM 1927 C C . THR A 1 241 ? -17.150 -5.009 -3.872 1.00 98.00 241 THR A C 1
ATOM 1929 O O . THR A 1 241 ? -16.972 -6.082 -3.298 1.00 98.00 241 THR A O 1
ATOM 1932 N N . VAL A 1 242 ? -17.040 -3.832 -3.263 1.00 97.69 242 VAL A N 1
ATOM 1933 C CA . VAL A 1 242 ? -16.780 -3.630 -1.836 1.00 97.69 242 VAL A CA 1
ATOM 1934 C C . VAL A 1 242 ? -18.101 -3.323 -1.138 1.00 97.69 242 VAL A C 1
ATOM 1936 O O . VAL A 1 242 ? -18.783 -2.352 -1.470 1.00 97.69 242 VAL A O 1
ATOM 1939 N N . ASP A 1 243 ? -18.477 -4.155 -0.166 1.00 96.38 243 ASP A N 1
ATOM 1940 C CA . ASP A 1 243 ? -19.757 -4.027 0.537 1.00 96.38 243 ASP A CA 1
ATOM 1941 C C . ASP A 1 243 ? -19.564 -3.901 2.050 1.00 96.38 243 ASP A C 1
ATOM 1943 O O . ASP A 1 243 ? -19.468 -4.903 2.758 1.00 96.38 243 ASP A O 1
ATOM 1947 N N . GLN A 1 244 ? -19.495 -2.649 2.521 1.00 94.69 244 GLN A N 1
ATOM 1948 C CA . GLN A 1 244 ? -19.342 -2.269 3.934 1.00 94.69 244 GLN A CA 1
ATOM 1949 C C . GLN A 1 244 ? -18.357 -3.162 4.727 1.00 94.69 244 GLN A C 1
ATOM 1951 O O . GLN A 1 244 ? -18.757 -3.798 5.711 1.00 94.69 244 GLN A O 1
ATOM 1956 N N . PRO A 1 245 ? -17.072 -3.239 4.325 1.00 96.69 245 PRO A N 1
ATOM 1957 C CA . PRO A 1 245 ? -16.086 -3.985 5.092 1.00 96.69 245 PRO A CA 1
ATOM 1958 C C . PRO A 1 245 ? -15.858 -3.340 6.467 1.00 96.69 245 PRO A C 1
ATOM 1960 O O . PRO A 1 245 ? -16.113 -2.156 6.677 1.00 96.69 245 PRO A O 1
ATOM 1963 N N . ASP A 1 246 ? -15.346 -4.113 7.420 1.00 95.88 246 ASP A N 1
ATOM 1964 C CA . ASP A 1 246 ? -14.826 -3.562 8.673 1.00 95.88 246 ASP A CA 1
ATOM 1965 C C . ASP A 1 246 ? -13.587 -2.707 8.428 1.00 95.88 246 ASP A C 1
ATOM 1967 O O . ASP A 1 246 ? -13.420 -1.653 9.043 1.00 95.88 246 ASP A O 1
ATOM 1971 N N . ILE A 1 247 ? -12.719 -3.193 7.540 1.00 97.94 247 ILE A N 1
ATOM 1972 C CA . ILE A 1 247 ? -11.449 -2.574 7.191 1.00 97.94 247 ILE A CA 1
ATOM 1973 C C . ILE A 1 247 ? -11.308 -2.591 5.669 1.00 97.94 247 ILE A C 1
ATOM 1975 O O . ILE A 1 247 ? -11.464 -3.639 5.042 1.00 97.94 247 ILE A O 1
ATOM 1979 N N . LEU A 1 248 ? -10.983 -1.442 5.081 1.00 98.44 248 LEU A N 1
ATOM 1980 C CA . LEU A 1 248 ? -10.558 -1.349 3.687 1.00 98.44 248 LEU A CA 1
ATOM 1981 C C . LEU A 1 248 ? -9.058 -1.053 3.651 1.00 98.44 248 LEU A C 1
ATOM 1983 O O . LEU A 1 248 ? -8.622 -0.024 4.166 1.00 98.44 248 LEU A O 1
ATOM 1987 N N . ILE A 1 249 ? -8.278 -1.925 3.017 1.00 98.56 249 ILE A N 1
ATOM 1988 C CA . ILE A 1 249 ? -6.877 -1.649 2.694 1.00 98.56 249 ILE A CA 1
ATOM 1989 C C . ILE A 1 249 ? -6.821 -1.085 1.271 1.00 98.56 249 ILE A C 1
ATOM 1991 O O . ILE A 1 249 ? -7.320 -1.707 0.336 1.00 98.56 249 ILE A O 1
ATOM 1995 N N . VAL A 1 250 ? -6.216 0.092 1.115 1.00 98.31 250 VAL A N 1
ATOM 1996 C CA . VAL A 1 250 ? -5.964 0.745 -0.174 1.00 98.31 250 VAL A CA 1
ATOM 1997 C C . VAL A 1 250 ? -4.457 0.787 -0.394 1.00 98.31 250 VAL A C 1
ATOM 1999 O O . VAL A 1 250 ? -3.738 1.488 0.319 1.00 98.31 250 VAL A O 1
ATOM 2002 N N . GLU A 1 251 ? -3.969 0.013 -1.356 1.00 96.38 251 GLU A N 1
ATOM 2003 C CA . GLU A 1 251 ? -2.543 -0.109 -1.669 1.00 96.38 251 GLU A CA 1
ATOM 2004 C C . GLU A 1 251 ? -2.211 0.613 -2.974 1.00 96.38 251 GLU A C 1
ATOM 2006 O O . GLU A 1 251 ? -2.950 0.483 -3.946 1.00 96.38 251 GLU A O 1
ATOM 2011 N N . GLY A 1 252 ? -1.125 1.386 -2.999 1.00 93.31 252 GLY A N 1
ATOM 2012 C CA . GLY A 1 252 ? -0.743 2.114 -4.202 1.00 93.31 252 GLY A CA 1
ATOM 2013 C C . GLY A 1 252 ? 0.410 3.093 -4.036 1.00 93.31 252 GLY A C 1
ATOM 2014 O O . GLY A 1 252 ? 0.836 3.406 -2.925 1.00 93.31 252 GLY A O 1
ATOM 2015 N N . LEU A 1 253 ? 0.901 3.621 -5.159 1.00 89.69 253 LEU A N 1
ATOM 2016 C CA . LEU A 1 253 ? 1.978 4.623 -5.188 1.00 89.69 253 LEU A CA 1
ATOM 2017 C C . LEU A 1 253 ? 1.506 6.009 -4.729 1.00 89.69 253 LEU A C 1
ATOM 2019 O O . LEU A 1 253 ? 2.248 6.752 -4.091 1.00 89.69 253 LEU A O 1
ATOM 2023 N N . ASN A 1 254 ? 0.260 6.357 -5.051 1.00 85.75 254 ASN A N 1
ATOM 2024 C CA . ASN A 1 254 ? -0.296 7.700 -4.886 1.00 85.75 254 ASN A CA 1
ATOM 2025 C C . ASN A 1 254 ? -1.146 7.874 -3.616 1.00 85.75 254 ASN A C 1
ATOM 2027 O O . ASN A 1 254 ? -1.668 8.959 -3.368 1.00 85.75 254 ASN A O 1
ATOM 2031 N N . VAL A 1 255 ? -1.281 6.841 -2.780 1.00 88.56 255 VAL A N 1
ATOM 2032 C CA . VAL A 1 255 ? -2.280 6.827 -1.697 1.00 88.56 255 VAL A CA 1
ATOM 2033 C C . VAL A 1 255 ? -2.029 7.883 -0.608 1.00 88.56 255 VAL A C 1
ATOM 2035 O O . VAL A 1 255 ? -2.958 8.282 0.087 1.00 88.56 255 VAL A O 1
ATOM 2038 N N . LEU A 1 256 ? -0.792 8.369 -0.457 1.00 93.38 256 LEU A N 1
ATOM 2039 C CA . LEU A 1 256 ? -0.436 9.437 0.493 1.00 93.38 256 LEU A CA 1
ATOM 2040 C C . LEU A 1 256 ? -0.155 10.796 -0.166 1.00 93.38 256 LEU A C 1
ATOM 2042 O O . LEU A 1 256 ? 0.297 11.719 0.521 1.00 93.38 256 LEU A O 1
ATOM 2046 N N . GLN A 1 257 ? -0.403 10.928 -1.471 1.00 90.19 257 GLN A N 1
ATOM 2047 C CA . GLN A 1 257 ? -0.257 12.202 -2.172 1.00 90.19 257 GLN A CA 1
ATOM 2048 C C . GLN A 1 257 ? -1.274 13.223 -1.675 1.00 90.19 257 GLN A C 1
ATOM 2050 O O . GLN A 1 257 ? -2.385 12.884 -1.267 1.00 90.19 257 GLN A O 1
ATOM 2055 N N . THR A 1 258 ? -0.885 14.494 -1.744 1.00 88.94 258 THR A N 1
ATOM 2056 C CA . THR A 1 258 ? -1.739 15.615 -1.357 1.00 88.94 258 THR A CA 1
ATOM 2057 C C . THR A 1 258 ? -1.771 16.705 -2.391 1.00 88.94 258 THR A C 1
ATOM 2059 O O . THR A 1 258 ? -0.821 16.873 -3.147 1.00 88.94 258 THR A O 1
ATOM 2062 N N . GLY A 1 259 ? -2.836 17.496 -2.357 1.00 87.38 259 GLY A N 1
ATOM 2063 C CA . GLY A 1 259 ? -2.982 18.659 -3.208 1.00 87.38 259 GLY A CA 1
ATOM 2064 C C . GLY A 1 259 ? -3.772 19.769 -2.522 1.00 87.38 259 GLY A C 1
ATOM 2065 O O . GLY A 1 259 ? -4.004 19.717 -1.315 1.00 87.38 259 GLY A O 1
ATOM 2066 N N . PRO A 1 260 ? -4.174 20.792 -3.289 1.00 85.69 260 PRO A N 1
ATOM 2067 C CA . PRO A 1 260 ? -4.903 21.947 -2.766 1.00 85.69 260 PRO A CA 1
ATOM 2068 C C . PRO A 1 260 ? -6.350 21.623 -2.360 1.00 85.69 260 PRO A C 1
ATOM 2070 O O . PRO A 1 260 ? -7.000 22.434 -1.705 1.00 85.69 260 PRO A O 1
ATOM 2073 N N . THR A 1 261 ? -6.865 20.461 -2.761 1.00 90.06 261 THR A N 1
ATOM 2074 C CA . THR A 1 261 ? -8.212 19.973 -2.446 1.00 90.06 261 THR A CA 1
ATOM 2075 C C . THR A 1 261 ? -8.148 18.721 -1.580 1.00 90.06 261 THR A C 1
ATOM 2077 O O . THR A 1 261 ? -7.078 18.143 -1.403 1.00 90.06 261 THR A O 1
ATOM 2080 N N . LEU A 1 262 ? -9.308 18.283 -1.081 1.00 90.69 262 LEU A N 1
ATOM 2081 C CA . LEU A 1 262 ? -9.459 16.991 -0.410 1.00 90.69 262 LEU A CA 1
ATOM 2082 C C . LEU A 1 262 ? -8.888 15.867 -1.287 1.00 90.69 262 LEU A C 1
ATOM 2084 O O . LEU A 1 262 ? -9.249 15.766 -2.461 1.00 90.69 262 LEU A O 1
ATOM 2088 N N . MET A 1 263 ? -8.032 15.032 -0.705 1.00 93.56 263 MET A N 1
ATOM 2089 C CA . MET A 1 263 ? -7.417 13.876 -1.357 1.00 93.56 263 MET A CA 1
ATOM 2090 C C . MET A 1 263 ? -7.760 12.584 -0.622 1.00 93.56 263 MET A C 1
ATOM 2092 O O . MET A 1 263 ? -8.248 12.585 0.508 1.00 93.56 263 MET A O 1
ATOM 2096 N N . VAL A 1 264 ? -7.468 11.448 -1.258 1.00 93.94 264 VAL A N 1
ATOM 2097 C CA . VAL A 1 264 ? -7.724 10.125 -0.673 1.00 93.94 264 VAL A CA 1
ATOM 2098 C C . VAL A 1 264 ? -7.012 9.936 0.674 1.00 93.94 264 VAL A C 1
ATOM 2100 O O . VAL A 1 264 ? -7.578 9.341 1.589 1.00 93.94 264 VAL A O 1
ATOM 2103 N N . SER A 1 265 ? -5.824 10.527 0.838 1.00 93.62 265 SER A N 1
ATOM 2104 C CA . SER A 1 265 ? -5.044 10.459 2.076 1.00 93.62 265 SER A CA 1
ATOM 2105 C C . SER A 1 265 ? -5.755 11.073 3.281 1.00 93.62 265 SER A C 1
ATOM 2107 O O . SER A 1 265 ? -5.519 10.650 4.410 1.00 93.62 265 SER A O 1
ATOM 2109 N N . ASP A 1 266 ? -6.618 12.070 3.057 1.00 94.94 266 ASP A N 1
ATOM 2110 C CA . ASP A 1 266 ? -7.376 12.740 4.121 1.00 94.94 266 ASP A CA 1
ATOM 2111 C C . ASP A 1 266 ? -8.512 11.854 4.655 1.00 94.94 266 ASP A C 1
ATOM 2113 O O . ASP A 1 266 ? -9.070 12.112 5.721 1.00 94.94 266 ASP A O 1
ATOM 2117 N N . LEU A 1 267 ? -8.846 10.790 3.919 1.00 95.56 267 LEU A N 1
ATOM 2118 C CA . LEU A 1 267 ? -9.870 9.815 4.274 1.00 95.56 267 LEU A CA 1
ATOM 2119 C C . LEU A 1 267 ? -9.288 8.568 4.948 1.00 95.56 267 LEU A C 1
ATOM 2121 O O . LEU A 1 267 ? -10.051 7.668 5.295 1.00 95.56 267 LEU A O 1
ATOM 2125 N N . PHE A 1 268 ? -7.976 8.479 5.164 1.00 96.50 268 PHE A N 1
ATOM 2126 C CA . PHE A 1 268 ? -7.363 7.328 5.830 1.00 96.50 268 PHE A CA 1
ATOM 2127 C C . PHE A 1 268 ? -7.338 7.476 7.348 1.00 96.50 268 PHE A C 1
ATOM 2129 O O . PHE A 1 268 ? -7.025 8.536 7.884 1.00 96.50 268 PHE A O 1
ATOM 2136 N N . ASP A 1 269 ? -7.623 6.380 8.047 1.00 97.06 269 ASP A N 1
ATOM 2137 C CA . ASP A 1 269 ? -7.553 6.303 9.510 1.00 97.06 269 ASP A CA 1
ATOM 2138 C C . ASP A 1 269 ? -6.173 5.834 9.993 1.00 97.06 269 ASP A C 1
ATOM 2140 O O . ASP A 1 269 ? -5.743 6.142 11.109 1.00 97.06 269 ASP A O 1
ATOM 2144 N N . PHE A 1 270 ? -5.464 5.093 9.138 1.00 97.81 270 PHE A N 1
ATOM 2145 C CA . PHE A 1 270 ? -4.086 4.669 9.346 1.00 97.81 270 PHE A CA 1
ATOM 2146 C C . PHE A 1 270 ? -3.352 4.565 8.014 1.00 97.81 270 PHE A C 1
ATOM 2148 O O . PHE A 1 270 ? -3.952 4.318 6.971 1.00 97.81 270 PHE A O 1
ATOM 2155 N N . SER A 1 271 ? -2.034 4.720 8.036 1.00 98.06 271 SER A N 1
ATOM 2156 C CA . SER A 1 271 ? -1.212 4.512 6.848 1.00 98.06 271 SER A CA 1
ATOM 2157 C C . SER A 1 271 ? 0.132 3.874 7.163 1.00 98.06 271 SER A C 1
ATOM 2159 O O . SER A 1 271 ? 0.787 4.218 8.150 1.00 98.06 271 SER A O 1
ATOM 2161 N N . VAL A 1 272 ? 0.542 2.957 6.292 1.00 98.44 272 VAL A N 1
ATOM 2162 C CA . VAL A 1 272 ? 1.829 2.268 6.318 1.00 98.44 272 VAL A CA 1
ATOM 2163 C C . VAL A 1 272 ? 2.621 2.686 5.086 1.00 98.44 272 VAL A C 1
ATOM 2165 O O . VAL A 1 272 ? 2.146 2.546 3.963 1.00 98.44 272 VAL A O 1
ATOM 2168 N N . TYR A 1 273 ? 3.834 3.188 5.286 1.00 98.44 273 TYR A N 1
ATOM 2169 C CA . TYR A 1 273 ? 4.787 3.438 4.210 1.00 98.44 273 TYR A CA 1
ATOM 2170 C C . TYR A 1 273 ? 5.908 2.402 4.282 1.00 98.44 273 TYR A C 1
ATOM 2172 O O . TYR A 1 273 ? 6.600 2.303 5.296 1.00 98.44 273 TYR A O 1
ATOM 2180 N N . VAL A 1 274 ? 6.102 1.642 3.211 1.00 97.81 274 VAL A N 1
ATOM 2181 C CA . VAL A 1 274 ? 7.193 0.674 3.081 1.00 97.81 274 VAL A CA 1
ATOM 2182 C C . VAL A 1 274 ? 8.386 1.378 2.432 1.00 97.81 274 VAL A C 1
ATOM 2184 O O . VAL A 1 274 ? 8.283 1.918 1.332 1.00 97.81 274 VAL A O 1
ATOM 2187 N N . ASP A 1 275 ? 9.503 1.426 3.152 1.00 98.06 275 ASP A N 1
ATOM 2188 C CA . ASP A 1 275 ? 10.674 2.247 2.844 1.00 98.06 275 ASP A CA 1
ATOM 2189 C C . ASP A 1 275 ? 11.941 1.390 2.739 1.00 98.06 275 ASP A C 1
ATOM 2191 O O . ASP A 1 275 ? 12.105 0.430 3.487 1.00 98.06 275 ASP A O 1
ATOM 2195 N N . ALA A 1 276 ? 12.871 1.775 1.871 1.00 97.25 276 ALA A N 1
ATOM 2196 C CA . ALA A 1 276 ? 14.181 1.139 1.707 1.00 97.25 276 ALA A CA 1
ATOM 2197 C C . ALA A 1 276 ? 15.183 2.146 1.118 1.00 97.25 276 ALA A C 1
ATOM 2199 O O . ALA A 1 276 ? 14.830 3.312 0.887 1.00 97.25 276 ALA A O 1
ATOM 2200 N N . ARG A 1 277 ? 16.464 1.779 0.981 1.00 97.75 277 ARG A N 1
ATOM 2201 C CA . ARG A 1 277 ? 17.415 2.652 0.269 1.00 97.75 277 ARG A CA 1
ATOM 2202 C C . ARG A 1 277 ? 17.105 2.600 -1.223 1.00 97.75 277 ARG A C 1
ATOM 2204 O O . ARG A 1 277 ? 16.510 1.641 -1.692 1.00 97.75 277 ARG A O 1
ATOM 2211 N N . ARG A 1 278 ? 17.445 3.663 -1.951 1.00 96.56 278 ARG A N 1
ATOM 2212 C CA . ARG A 1 278 ? 17.100 3.763 -3.379 1.00 96.56 278 ARG A CA 1
ATOM 2213 C C . ARG A 1 278 ? 17.822 2.687 -4.176 1.00 96.56 278 ARG A C 1
ATOM 2215 O O . ARG A 1 278 ? 17.225 2.089 -5.054 1.00 96.56 278 ARG A O 1
ATOM 2222 N N . GLU A 1 279 ? 19.062 2.440 -3.782 1.00 97.06 279 GLU A N 1
ATOM 2223 C CA . GLU A 1 279 ? 19.964 1.451 -4.346 1.00 97.06 279 GLU A CA 1
ATOM 2224 C C . GLU A 1 279 ? 19.395 0.038 -4.128 1.00 97.06 279 GLU A C 1
ATOM 2226 O O . GLU A 1 279 ? 19.247 -0.710 -5.084 1.00 97.06 279 GLU A O 1
ATOM 2231 N N . ASP A 1 280 ? 18.921 -0.267 -2.910 1.00 97.31 280 ASP A N 1
ATOM 2232 C CA . ASP A 1 280 ? 18.260 -1.549 -2.622 1.00 97.31 280 ASP A CA 1
ATOM 2233 C C . ASP A 1 280 ? 16.988 -1.737 -3.481 1.00 97.31 280 ASP A C 1
ATOM 2235 O O . ASP A 1 280 ? 16.732 -2.819 -3.998 1.00 97.31 280 ASP A O 1
ATOM 2239 N N . ILE A 1 281 ? 16.174 -0.684 -3.656 1.00 96.38 281 ILE A N 1
ATOM 2240 C CA . ILE A 1 281 ? 14.936 -0.770 -4.453 1.00 96.38 281 ILE A CA 1
ATOM 2241 C C . ILE A 1 281 ? 15.244 -0.955 -5.944 1.00 96.38 281 ILE A C 1
ATOM 2243 O O . ILE A 1 281 ? 14.511 -1.679 -6.618 1.00 96.38 281 ILE A O 1
ATOM 2247 N N . GLU A 1 282 ? 16.295 -0.310 -6.453 1.00 97.06 282 GLU A N 1
ATOM 2248 C CA . GLU A 1 282 ? 16.770 -0.492 -7.827 1.00 97.06 282 GLU A CA 1
ATOM 2249 C C . GLU A 1 282 ? 17.151 -1.950 -8.080 1.00 97.06 282 GLU A C 1
ATOM 2251 O O . GLU A 1 282 ? 16.652 -2.552 -9.032 1.00 97.06 282 GLU A O 1
ATOM 2256 N N . ASP A 1 283 ? 17.957 -2.533 -7.190 1.00 95.88 283 ASP A N 1
ATOM 2257 C CA . ASP A 1 283 ? 18.381 -3.929 -7.290 1.00 95.88 283 ASP A CA 1
ATOM 2258 C C . ASP A 1 283 ? 17.169 -4.873 -7.269 1.00 95.88 283 ASP A C 1
ATOM 2260 O O . ASP A 1 283 ? 17.011 -5.711 -8.157 1.00 95.88 283 ASP A O 1
ATOM 2264 N N . TRP A 1 284 ? 16.229 -4.674 -6.338 1.00 95.31 284 TRP A N 1
ATOM 2265 C CA . TRP A 1 284 ? 15.002 -5.478 -6.269 1.00 95.31 284 TRP A CA 1
ATOM 2266 C C . TRP A 1 284 ? 14.116 -5.340 -7.502 1.00 95.31 284 TRP A C 1
ATOM 2268 O O . TRP A 1 284 ? 13.453 -6.294 -7.918 1.00 95.31 284 TRP A O 1
ATOM 2278 N N . TYR A 1 285 ? 14.060 -4.142 -8.078 1.00 94.38 285 TYR A N 1
ATOM 2279 C CA . TYR A 1 285 ? 13.305 -3.901 -9.294 1.00 94.38 285 TYR A CA 1
ATOM 2280 C C . TYR A 1 285 ? 13.921 -4.642 -10.485 1.00 94.38 285 TYR A C 1
ATOM 2282 O O . TYR A 1 285 ? 13.192 -5.322 -11.211 1.00 94.38 285 TYR A O 1
ATOM 2290 N N . ILE A 1 286 ? 15.244 -4.566 -10.652 1.00 95.19 286 ILE A N 1
ATOM 2291 C CA . ILE A 1 286 ? 15.975 -5.284 -11.703 1.00 95.19 286 ILE A CA 1
ATOM 2292 C C . ILE A 1 286 ? 15.810 -6.799 -11.523 1.00 95.19 286 ILE A C 1
ATOM 2294 O O . ILE A 1 286 ? 15.436 -7.494 -12.470 1.00 95.19 286 ILE A O 1
ATOM 2298 N N . ASP A 1 287 ? 15.987 -7.317 -10.308 1.00 93.38 287 ASP A N 1
ATOM 2299 C CA . ASP A 1 287 ? 15.811 -8.742 -10.014 1.00 93.38 287 ASP A CA 1
ATOM 2300 C C . ASP A 1 287 ? 14.391 -9.219 -10.331 1.00 93.38 287 ASP A C 1
ATOM 2302 O O . ASP A 1 287 ? 14.186 -10.285 -10.926 1.00 93.38 287 ASP A O 1
ATOM 2306 N N . ARG A 1 288 ? 13.380 -8.416 -9.981 1.00 90.81 288 ARG A N 1
ATOM 2307 C CA . ARG A 1 288 ? 11.986 -8.709 -10.322 1.00 90.81 288 ARG A CA 1
ATOM 2308 C C . ARG A 1 288 ? 11.759 -8.681 -11.832 1.00 90.81 288 ARG A C 1
ATOM 2310 O O . ARG A 1 288 ? 11.060 -9.562 -12.334 1.00 90.81 288 ARG A O 1
ATOM 2317 N N . PHE A 1 289 ? 12.350 -7.729 -12.553 1.00 91.50 289 PHE A N 1
ATOM 2318 C CA . PHE A 1 289 ? 12.284 -7.663 -14.014 1.00 91.50 289 PHE A CA 1
ATOM 2319 C C . PHE A 1 289 ? 12.828 -8.947 -14.647 1.00 91.50 289 PHE A C 1
ATOM 2321 O O . PHE A 1 289 ? 12.146 -9.576 -15.454 1.00 91.50 289 PHE A O 1
ATOM 2328 N N . LEU A 1 290 ? 14.016 -9.392 -14.228 1.00 92.44 290 LEU A N 1
ATOM 2329 C CA . LEU A 1 290 ? 14.646 -10.614 -14.738 1.00 92.44 290 LEU A CA 1
ATOM 2330 C C . LEU A 1 290 ? 13.818 -11.868 -14.423 1.00 92.44 290 LEU A C 1
ATOM 2332 O O . LEU A 1 290 ? 13.645 -12.739 -15.279 1.00 92.44 290 LEU A O 1
ATOM 2336 N N . ARG A 1 291 ? 13.234 -11.955 -13.221 1.00 90.19 291 ARG A N 1
ATOM 2337 C CA . ARG A 1 291 ? 12.314 -13.049 -12.865 1.00 90.19 291 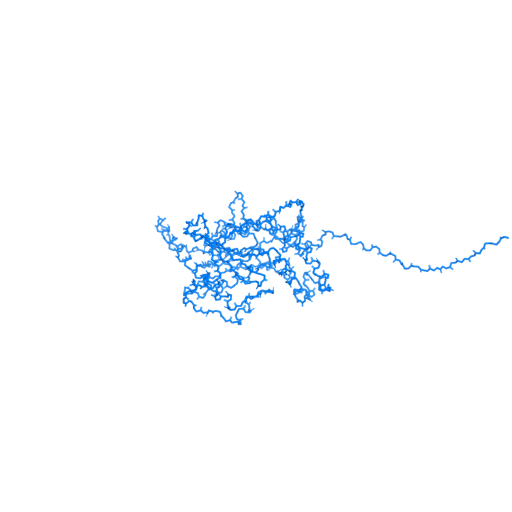ARG A CA 1
ATOM 2338 C C . ARG A 1 291 ? 11.072 -13.056 -13.752 1.00 90.19 291 ARG A C 1
ATOM 2340 O O . ARG A 1 291 ? 10.657 -14.125 -14.198 1.00 90.19 291 ARG A O 1
ATOM 2347 N N . LEU A 1 292 ? 10.483 -11.891 -14.024 1.00 88.25 292 LEU A N 1
ATOM 2348 C CA . LEU A 1 292 ? 9.313 -11.766 -14.898 1.00 88.25 292 LEU A CA 1
ATOM 2349 C C . LEU A 1 292 ? 9.648 -12.095 -16.357 1.00 88.25 292 LEU A C 1
ATOM 2351 O O . LEU A 1 292 ? 8.878 -12.816 -16.994 1.00 88.25 292 LEU A O 1
ATOM 2355 N N . LYS A 1 293 ? 10.824 -11.677 -16.845 1.00 89.81 293 LYS A N 1
ATOM 2356 C CA . LYS A 1 293 ? 11.361 -12.070 -18.157 1.00 89.81 293 LYS A CA 1
ATOM 2357 C C . LYS A 1 293 ? 11.388 -13.580 -18.332 1.00 89.81 293 LYS A C 1
ATOM 2359 O O . LYS A 1 293 ? 10.952 -14.095 -19.357 1.00 89.81 293 LYS A O 1
ATOM 2364 N N . ASN A 1 294 ? 11.846 -14.291 -17.309 1.00 86.81 294 ASN A N 1
ATOM 2365 C CA . ASN A 1 294 ? 11.974 -15.745 -17.338 1.00 86.81 294 ASN A CA 1
ATOM 2366 C C . ASN A 1 294 ? 10.664 -16.483 -16.991 1.00 86.81 294 ASN A C 1
ATOM 2368 O O . ASN A 1 294 ? 10.651 -17.711 -16.941 1.00 86.81 294 ASN A O 1
ATOM 2372 N N . THR A 1 295 ? 9.563 -15.764 -16.734 1.00 87.25 295 THR A N 1
ATOM 2373 C CA . THR A 1 295 ? 8.271 -16.352 -16.343 1.00 87.25 295 THR A CA 1
ATOM 2374 C C . THR A 1 295 ? 7.102 -15.720 -17.099 1.00 87.25 295 THR A C 1
ATOM 2376 O O . THR A 1 295 ? 6.699 -16.219 -18.145 1.00 87.25 295 THR A O 1
ATOM 2379 N N . ALA A 1 296 ? 6.536 -14.629 -16.582 1.00 83.69 296 ALA A N 1
ATOM 2380 C CA . ALA A 1 296 ? 5.328 -14.000 -17.099 1.00 83.69 296 ALA A CA 1
ATOM 2381 C C . ALA A 1 296 ? 5.481 -13.503 -18.545 1.00 83.69 296 ALA A C 1
ATOM 2383 O O . ALA A 1 296 ? 4.537 -13.636 -19.320 1.00 83.69 296 ALA A O 1
ATOM 2384 N N . PHE A 1 297 ? 6.653 -12.982 -18.923 1.00 85.25 297 PHE A N 1
ATOM 2385 C CA . PHE A 1 297 ? 6.880 -12.441 -20.269 1.00 85.25 297 PHE A CA 1
ATOM 2386 C C . PHE A 1 297 ? 7.021 -13.543 -21.323 1.00 85.25 297 PHE A C 1
ATOM 2388 O O . PHE A 1 297 ? 6.809 -13.289 -22.498 1.00 85.25 297 PHE A O 1
ATOM 2395 N N . GLN A 1 298 ? 7.296 -14.790 -20.930 1.00 86.94 298 GLN A N 1
ATOM 2396 C CA . GLN A 1 298 ? 7.383 -15.917 -21.870 1.00 86.94 298 GLN A CA 1
ATOM 2397 C C . GLN A 1 298 ? 6.023 -16.299 -22.477 1.00 86.94 298 GLN A C 1
ATOM 2399 O O . GLN A 1 298 ? 5.962 -17.063 -23.439 1.00 86.94 298 GLN A O 1
ATOM 2404 N N . LYS A 1 299 ? 4.913 -15.790 -21.930 1.00 86.81 299 LYS A N 1
ATOM 2405 C CA . LYS A 1 299 ? 3.581 -16.011 -22.497 1.00 86.81 299 LYS A CA 1
ATOM 2406 C C . LYS A 1 299 ? 3.423 -15.191 -23.791 1.00 86.81 299 LYS A C 1
ATOM 2408 O O . LYS A 1 299 ? 3.622 -13.982 -23.726 1.00 86.81 299 LYS A O 1
ATOM 2413 N N . PRO A 1 300 ? 2.993 -15.794 -24.917 1.00 84.81 300 PRO A N 1
ATOM 2414 C CA . PRO A 1 300 ? 2.875 -15.090 -26.200 1.00 84.81 300 PRO A CA 1
ATOM 2415 C C . PRO A 1 300 ? 1.961 -13.859 -26.173 1.00 84.81 300 PRO A C 1
ATOM 2417 O O . PRO A 1 300 ? 2.239 -12.871 -26.841 1.00 84.81 300 PRO A O 1
ATOM 2420 N N . ASP A 1 301 ? 0.892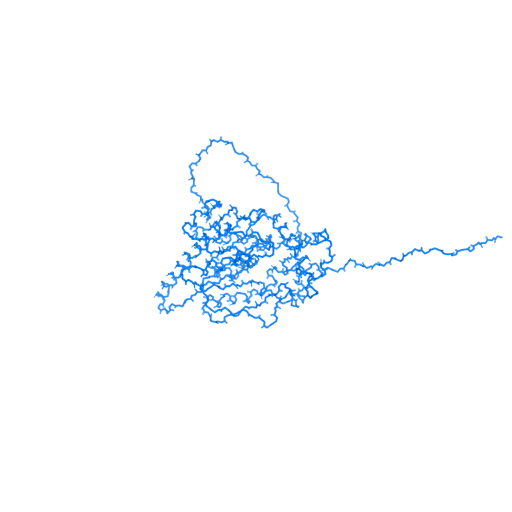 -13.913 -25.373 1.00 84.44 301 ASP A N 1
ATOM 2421 C CA . ASP A 1 301 ? -0.095 -12.833 -25.259 1.00 84.44 301 ASP A CA 1
ATOM 2422 C C . ASP A 1 301 ? 0.257 -11.813 -24.158 1.00 84.44 301 ASP A C 1
ATOM 2424 O O . ASP A 1 301 ? -0.527 -10.904 -23.881 1.00 84.44 301 ASP A O 1
ATOM 2428 N N . ALA A 1 302 ? 1.404 -11.961 -23.481 1.00 82.75 302 ALA A N 1
ATOM 2429 C CA . ALA A 1 302 ? 1.834 -10.984 -22.488 1.00 82.75 302 ALA A CA 1
ATOM 2430 C C . ALA A 1 302 ? 2.241 -9.680 -23.176 1.00 82.75 302 ALA A C 1
ATOM 2432 O O . ALA A 1 302 ? 3.024 -9.680 -24.124 1.00 82.75 302 ALA A O 1
ATOM 2433 N N . HIS A 1 303 ? 1.800 -8.552 -22.624 1.00 79.50 303 HIS A N 1
ATOM 2434 C CA . HIS A 1 303 ? 2.168 -7.222 -23.116 1.00 79.50 303 HIS A CA 1
ATOM 2435 C C . HIS A 1 303 ? 3.695 -7.038 -23.277 1.00 79.50 303 HIS A C 1
ATOM 2437 O O . HIS A 1 303 ? 4.184 -6.460 -24.245 1.00 79.50 303 HIS A O 1
ATOM 2443 N N . PHE A 1 304 ? 4.463 -7.617 -22.352 1.00 84.81 304 PHE A N 1
ATOM 2444 C CA . PHE A 1 304 ? 5.925 -7.540 -22.302 1.00 84.81 304 PHE A CA 1
ATOM 2445 C C . PHE A 1 304 ? 6.650 -8.710 -22.970 1.00 84.81 304 PHE A C 1
ATOM 2447 O O . PHE A 1 304 ? 7.836 -8.922 -22.715 1.00 84.81 304 PHE A O 1
ATOM 2454 N N . HIS A 1 305 ? 5.969 -9.475 -23.829 1.00 85.69 305 HIS A N 1
ATOM 2455 C CA . HIS A 1 305 ? 6.570 -10.625 -24.505 1.00 85.69 305 HIS A CA 1
ATOM 2456 C C . HIS A 1 305 ? 7.818 -10.261 -25.321 1.00 85.69 305 HIS A C 1
ATOM 2458 O O . HIS A 1 305 ? 8.758 -11.041 -25.402 1.00 85.69 305 HIS A O 1
ATOM 2464 N N . HIS A 1 306 ? 7.894 -9.034 -25.835 1.00 85.62 306 HIS A N 1
ATOM 2465 C CA . HIS A 1 306 ? 9.053 -8.532 -26.574 1.00 85.62 306 HIS A CA 1
ATOM 2466 C C . HIS A 1 306 ? 10.358 -8.477 -25.752 1.00 85.62 306 HIS A C 1
ATOM 2468 O O . HIS A 1 306 ? 11.436 -8.442 -26.340 1.00 85.62 306 HIS A O 1
ATOM 2474 N N . PHE A 1 307 ? 10.297 -8.510 -24.414 1.00 87.88 307 PHE A N 1
ATOM 2475 C CA . PHE A 1 307 ? 11.488 -8.618 -23.562 1.00 87.88 307 PHE A CA 1
ATOM 2476 C C . PHE A 1 307 ? 11.929 -10.063 -23.297 1.00 87.88 307 PHE A C 1
ATOM 2478 O O . PHE A 1 307 ? 13.012 -10.271 -22.751 1.00 87.88 307 PHE A O 1
ATOM 2485 N N . ALA A 1 308 ? 11.111 -11.060 -23.652 1.00 89.38 308 ALA A N 1
ATOM 2486 C CA . ALA A 1 308 ? 11.348 -12.469 -23.333 1.00 89.38 308 ALA A CA 1
ATOM 2487 C C . ALA A 1 308 ? 12.657 -13.010 -23.928 1.00 89.38 308 ALA A C 1
ATOM 2489 O O . ALA A 1 308 ? 13.317 -13.833 -23.290 1.00 89.38 308 ALA A O 1
ATOM 2490 N N . ASP A 1 309 ? 13.035 -12.508 -25.106 1.00 91.00 309 ASP A N 1
ATOM 2491 C CA . ASP A 1 309 ? 14.208 -12.954 -25.864 1.00 91.00 309 ASP A CA 1
ATOM 2492 C C . ASP A 1 309 ? 15.493 -12.185 -25.520 1.00 91.00 309 ASP A C 1
ATOM 2494 O O . ASP A 1 309 ? 16.571 -12.544 -25.998 1.00 91.00 309 ASP A O 1
ATOM 2498 N N . LEU A 1 310 ? 15.412 -11.147 -24.677 1.00 92.31 310 LEU A N 1
ATOM 2499 C CA . LEU A 1 310 ? 16.598 -10.412 -24.242 1.00 92.31 310 LEU A CA 1
ATOM 2500 C C . LEU A 1 310 ? 17.509 -11.305 -23.395 1.00 92.31 310 LEU A C 1
ATOM 2502 O O . LEU A 1 310 ? 17.058 -12.031 -22.493 1.00 92.31 310 LEU A O 1
ATOM 2506 N N . SER A 1 311 ? 18.820 -11.192 -23.615 1.00 95.19 311 SER A N 1
ATOM 2507 C CA . SER A 1 311 ? 19.798 -11.744 -22.679 1.00 95.19 311 SER A CA 1
ATOM 2508 C C . SER A 1 311 ? 19.658 -11.080 -21.306 1.00 95.19 311 SER A C 1
ATOM 2510 O O . SER A 1 311 ? 19.165 -9.959 -21.184 1.00 95.19 311 SER A O 1
ATOM 2512 N N . ASP A 1 312 ? 20.118 -11.743 -20.244 1.00 94.00 312 ASP A N 1
ATOM 2513 C CA . ASP A 1 312 ? 20.040 -11.172 -18.891 1.00 94.00 312 ASP A CA 1
ATOM 2514 C C . ASP A 1 312 ? 20.808 -9.842 -18.777 1.00 94.00 312 ASP A C 1
ATOM 2516 O O . ASP A 1 312 ? 20.399 -8.954 -18.032 1.00 94.00 312 ASP A O 1
ATOM 2520 N N . MET A 1 313 ? 21.881 -9.665 -19.558 1.00 95.69 313 MET A N 1
ATOM 2521 C CA . MET A 1 313 ? 22.631 -8.408 -19.623 1.00 95.69 313 MET A CA 1
ATOM 2522 C C . MET A 1 313 ? 21.816 -7.285 -20.281 1.00 95.69 313 MET A C 1
ATOM 2524 O O . MET A 1 313 ? 21.729 -6.194 -19.720 1.00 95.69 313 MET A O 1
ATOM 2528 N N . GLU A 1 314 ? 21.196 -7.550 -21.434 1.00 95.00 314 GLU A N 1
ATOM 2529 C CA . GLU A 1 314 ? 20.345 -6.575 -22.135 1.00 95.00 314 GLU A CA 1
ATOM 2530 C C . GLU A 1 314 ? 19.108 -6.231 -21.305 1.00 95.00 314 GLU A C 1
ATOM 2532 O O . GLU A 1 314 ? 18.791 -5.061 -21.116 1.00 95.00 314 GLU A O 1
ATOM 2537 N N . ALA A 1 315 ? 18.457 -7.240 -20.726 1.00 93.94 315 ALA A N 1
ATOM 2538 C CA . ALA A 1 315 ? 17.309 -7.058 -19.850 1.00 93.94 315 ALA A CA 1
ATOM 2539 C C . ALA A 1 315 ? 17.657 -6.233 -18.603 1.00 93.94 315 ALA A C 1
ATOM 2541 O O . ALA A 1 315 ? 16.866 -5.394 -18.186 1.00 93.94 315 ALA A O 1
ATOM 2542 N N . THR A 1 316 ? 18.849 -6.426 -18.029 1.00 95.75 316 THR A N 1
ATOM 2543 C CA . THR A 1 316 ? 19.335 -5.605 -16.910 1.00 95.75 316 THR A CA 1
ATOM 2544 C C . THR A 1 316 ? 19.551 -4.153 -17.330 1.00 95.75 316 THR A C 1
ATOM 2546 O O . THR A 1 316 ? 19.228 -3.246 -16.564 1.00 95.75 316 THR A O 1
ATOM 2549 N N . PHE A 1 317 ? 20.098 -3.915 -18.527 1.00 96.50 317 PHE A N 1
ATOM 2550 C CA . PHE A 1 317 ? 20.278 -2.561 -19.054 1.00 96.50 317 PHE A CA 1
ATOM 2551 C C . PHE A 1 317 ? 18.928 -1.863 -19.240 1.00 96.50 317 PHE A C 1
ATOM 2553 O O . PHE A 1 317 ? 18.733 -0.783 -18.690 1.00 96.50 317 PHE A O 1
ATOM 2560 N N . VAL A 1 318 ? 17.983 -2.529 -19.909 1.00 93.69 318 VAL A N 1
ATOM 2561 C CA . VAL A 1 318 ? 16.617 -2.030 -20.124 1.00 93.69 318 VAL A CA 1
ATOM 2562 C C . VAL A 1 318 ? 15.910 -1.768 -18.793 1.00 93.69 318 VAL A C 1
ATOM 2564 O O . VAL A 1 318 ? 15.368 -0.688 -18.578 1.00 93.69 318 VAL A O 1
ATOM 2567 N N . ALA A 1 319 ? 15.963 -2.714 -17.850 1.00 93.69 319 ALA A N 1
ATOM 2568 C CA . ALA A 1 319 ? 15.381 -2.527 -16.526 1.00 93.69 319 ALA A CA 1
ATOM 2569 C C . ALA A 1 319 ? 15.994 -1.311 -15.820 1.00 93.69 319 ALA A C 1
ATOM 2571 O O . ALA A 1 319 ? 15.268 -0.471 -15.295 1.00 93.69 319 ALA A O 1
ATOM 2572 N N . ARG A 1 320 ? 17.321 -1.161 -15.836 1.00 96.25 320 ARG A N 1
ATOM 2573 C CA . ARG A 1 320 ? 17.977 -0.005 -15.219 1.00 96.25 320 ARG A CA 1
ATOM 2574 C C . ARG A 1 320 ? 17.586 1.308 -15.890 1.00 96.25 320 ARG A C 1
ATOM 2576 O O . ARG A 1 320 ? 17.347 2.283 -15.189 1.00 96.25 320 ARG A O 1
ATOM 2583 N N . GLU A 1 321 ? 17.507 1.345 -17.213 1.00 94.88 321 GLU A N 1
ATOM 2584 C CA . GLU A 1 321 ? 17.079 2.528 -17.959 1.00 94.88 321 GLU A CA 1
ATOM 2585 C C . GLU A 1 321 ? 15.671 2.958 -17.553 1.00 94.88 321 GLU A C 1
ATOM 2587 O O . GLU A 1 321 ? 15.469 4.110 -17.168 1.00 94.88 321 GLU A O 1
ATOM 2592 N N . ILE A 1 322 ? 14.731 2.015 -17.502 1.00 90.00 322 ILE A N 1
ATOM 2593 C CA . ILE A 1 322 ? 13.380 2.264 -16.997 1.00 90.00 322 ILE A CA 1
ATOM 2594 C C . ILE A 1 322 ? 13.429 2.713 -15.527 1.00 90.00 322 ILE A C 1
ATOM 2596 O O . ILE A 1 322 ? 12.751 3.651 -15.120 1.00 90.00 322 ILE A O 1
ATOM 2600 N N . TRP A 1 323 ? 14.280 2.115 -14.694 1.00 93.88 323 TRP A N 1
ATOM 2601 C CA . TRP A 1 323 ? 14.413 2.574 -13.316 1.00 93.88 323 TRP A CA 1
ATOM 2602 C C . TRP A 1 323 ? 14.864 4.038 -13.213 1.00 93.88 323 TRP A C 1
ATOM 2604 O O . TRP A 1 323 ? 14.259 4.831 -12.492 1.00 93.88 323 TRP A O 1
ATOM 2614 N N . GLN A 1 324 ? 15.903 4.412 -13.950 1.00 95.19 324 GLN A N 1
ATOM 2615 C CA . GLN A 1 324 ? 16.532 5.726 -13.848 1.00 95.19 324 GLN A CA 1
ATOM 2616 C C . GLN A 1 324 ? 15.705 6.830 -14.499 1.00 95.19 324 GLN A C 1
ATOM 2618 O O . GLN A 1 324 ? 15.560 7.912 -13.931 1.00 95.19 324 GLN A O 1
ATOM 2623 N N . THR A 1 325 ? 15.156 6.563 -15.681 1.00 90.88 325 THR A N 1
ATOM 2624 C CA . THR A 1 325 ? 14.376 7.559 -16.421 1.00 90.88 325 THR A CA 1
ATOM 2625 C C . THR A 1 325 ? 13.030 7.783 -15.774 1.00 90.88 325 THR A C 1
ATOM 2627 O O . THR A 1 325 ? 12.461 8.862 -15.928 1.00 90.88 325 THR A O 1
ATOM 2630 N N . VAL A 1 326 ? 12.531 6.774 -15.053 1.00 87.00 326 VAL A N 1
ATOM 2631 C CA . VAL A 1 326 ? 11.105 6.628 -14.879 1.00 87.00 326 VAL A CA 1
ATOM 2632 C C . VAL A 1 326 ? 10.724 6.328 -13.408 1.00 87.00 326 VAL A C 1
ATOM 2634 O O . VAL A 1 326 ? 9.949 7.034 -12.752 1.00 87.00 326 VAL A O 1
ATOM 2637 N N . ASN A 1 327 ? 11.330 5.319 -12.803 1.00 87.62 327 ASN A N 1
ATOM 2638 C CA . ASN A 1 327 ? 10.974 4.861 -11.457 1.00 87.62 327 ASN A CA 1
ATOM 2639 C C . ASN A 1 327 ? 11.463 5.772 -10.356 1.00 87.62 327 ASN A C 1
ATOM 2641 O O . ASN A 1 327 ? 10.722 6.157 -9.441 1.00 87.62 327 ASN A O 1
ATOM 2645 N N . LEU A 1 328 ? 12.732 6.113 -10.478 1.00 95.00 328 LEU A N 1
ATOM 2646 C CA . LEU A 1 328 ? 13.438 6.939 -9.542 1.00 95.00 328 LEU A CA 1
ATOM 2647 C C . LEU A 1 328 ? 12.861 8.364 -9.506 1.00 95.00 328 LEU A C 1
ATOM 2649 O O . LEU A 1 328 ? 12.608 8.836 -8.395 1.00 95.00 328 LEU A O 1
ATOM 2653 N N . PRO A 1 329 ? 12.548 9.030 -10.637 1.00 94.81 329 PRO A N 1
ATOM 2654 C CA . PRO A 1 329 ? 11.852 10.315 -10.614 1.00 94.81 329 PRO A CA 1
ATOM 2655 C C . PRO A 1 329 ? 10.514 10.249 -9.878 1.00 94.81 329 PRO A C 1
ATOM 2657 O O . PRO A 1 329 ? 10.274 11.066 -8.992 1.00 94.81 329 PRO A O 1
ATOM 2660 N N . ASN A 1 330 ? 9.682 9.228 -10.127 1.00 91.75 330 ASN A N 1
ATOM 2661 C CA . ASN A 1 330 ? 8.392 9.112 -9.433 1.00 91.75 330 ASN A CA 1
ATOM 2662 C C . ASN A 1 330 ? 8.576 8.971 -7.924 1.00 91.75 330 ASN A C 1
ATOM 2664 O O . ASN A 1 330 ? 7.880 9.603 -7.122 1.00 91.75 330 ASN A O 1
ATOM 2668 N N . LEU A 1 331 ? 9.544 8.135 -7.534 1.00 94.81 331 LEU A N 1
ATOM 2669 C CA . LEU A 1 331 ? 9.897 7.943 -6.142 1.00 94.81 331 LEU A CA 1
ATOM 2670 C C . LEU A 1 331 ? 10.310 9.269 -5.506 1.00 94.81 331 LEU A C 1
ATOM 2672 O O . LEU A 1 331 ? 9.791 9.620 -4.450 1.00 94.81 331 LEU A O 1
ATOM 2676 N N . MET A 1 332 ? 11.223 10.003 -6.133 1.00 96.12 332 MET A N 1
ATOM 2677 C CA . MET A 1 332 ? 11.791 11.224 -5.569 1.00 96.12 332 MET A CA 1
ATOM 2678 C C . MET A 1 332 ? 10.791 12.381 -5.530 1.00 96.12 332 MET A C 1
ATOM 2680 O O . MET A 1 332 ? 10.745 13.106 -4.536 1.00 96.12 332 MET A O 1
ATOM 2684 N N . GLU A 1 333 ? 9.984 12.535 -6.575 1.00 94.31 333 GLU A N 1
ATOM 2685 C CA . GLU A 1 333 ? 9.097 13.685 -6.761 1.00 94.31 333 GLU A CA 1
ATOM 2686 C C . GLU A 1 333 ? 7.735 13.488 -6.089 1.00 94.31 333 GLU A C 1
ATOM 2688 O O . GLU A 1 333 ? 7.210 14.420 -5.480 1.00 94.31 333 GLU A O 1
ATOM 2693 N N . ASN A 1 334 ? 7.174 12.275 -6.144 1.00 93.50 334 ASN A N 1
ATOM 2694 C CA . ASN A 1 334 ? 5.764 12.055 -5.808 1.00 93.50 334 ASN A CA 1
ATOM 2695 C C . ASN A 1 334 ? 5.532 11.106 -4.631 1.00 93.50 334 ASN A C 1
ATOM 2697 O O . ASN A 1 334 ? 4.519 11.234 -3.943 1.00 93.50 334 ASN A O 1
ATOM 2701 N N . ILE A 1 335 ? 6.429 10.145 -4.385 1.00 95.19 335 ILE A N 1
ATOM 2702 C CA . ILE A 1 335 ? 6.199 9.086 -3.387 1.00 95.19 335 ILE A CA 1
ATOM 2703 C C . ILE A 1 335 ? 6.950 9.389 -2.086 1.00 95.19 335 ILE A C 1
ATOM 2705 O O . ILE A 1 335 ? 6.335 9.527 -1.027 1.00 95.19 335 ILE A O 1
ATOM 2709 N N . LEU A 1 336 ? 8.273 9.548 -2.143 1.00 96.44 336 LEU A N 1
ATOM 2710 C CA . LEU A 1 336 ? 9.140 9.765 -0.984 1.00 96.44 336 LEU A CA 1
ATOM 2711 C C . LEU A 1 336 ? 8.756 10.999 -0.150 1.00 96.44 336 LEU A C 1
ATOM 2713 O O . LEU A 1 336 ? 8.766 10.885 1.084 1.00 96.44 336 LEU A O 1
ATOM 2717 N N . PRO A 1 337 ? 8.348 12.144 -0.741 1.00 96.50 337 PRO A N 1
ATOM 2718 C CA . PRO A 1 337 ? 7.893 13.298 0.036 1.00 96.50 337 PRO A CA 1
ATOM 2719 C C . PRO A 1 337 ? 6.681 12.990 0.928 1.00 96.50 337 PRO A C 1
ATOM 2721 O O . PRO A 1 337 ? 6.507 13.609 1.977 1.00 96.50 337 PRO A O 1
ATOM 2724 N N . THR A 1 338 ? 5.870 11.987 0.576 1.00 96.06 338 THR A N 1
ATOM 2725 C CA . THR A 1 338 ? 4.683 11.592 1.350 1.00 96.06 338 THR A CA 1
ATOM 2726 C C . THR A 1 338 ? 5.011 10.733 2.576 1.00 96.06 338 THR A C 1
ATOM 2728 O O . THR A 1 338 ? 4.179 10.599 3.476 1.00 96.06 338 THR A O 1
ATOM 2731 N N . ARG A 1 339 ? 6.242 10.206 2.694 1.00 96.25 339 ARG A N 1
ATOM 2732 C CA . ARG A 1 339 ? 6.679 9.330 3.802 1.00 96.25 339 ARG A CA 1
ATOM 2733 C C . ARG A 1 339 ? 6.473 9.951 5.185 1.00 96.25 339 ARG A C 1
ATOM 2735 O O . ARG A 1 339 ? 6.208 9.243 6.153 1.00 96.25 339 ARG A O 1
ATOM 2742 N N . VAL A 1 340 ? 6.603 11.272 5.301 1.00 93.38 340 VAL A N 1
ATOM 2743 C CA . VAL A 1 340 ? 6.401 12.006 6.567 1.00 93.38 340 VAL A CA 1
ATOM 2744 C C . VAL A 1 340 ? 4.927 12.132 6.964 1.00 93.38 340 VAL A C 1
ATOM 2746 O O . VAL A 1 340 ? 4.614 12.613 8.046 1.00 93.38 340 VAL A O 1
ATOM 2749 N N . ARG A 1 341 ? 3.994 11.728 6.103 1.00 93.31 341 ARG A N 1
ATOM 2750 C CA . ARG A 1 341 ? 2.559 11.738 6.412 1.00 93.31 341 ARG A CA 1
ATOM 2751 C C . ARG A 1 341 ? 2.098 10.413 7.011 1.00 93.31 341 ARG A C 1
ATOM 2753 O O . ARG A 1 341 ? 1.098 10.396 7.728 1.00 93.31 341 ARG A O 1
ATOM 2760 N N . ALA A 1 342 ? 2.844 9.340 6.751 1.00 96.62 342 ALA A N 1
ATOM 2761 C CA . ALA A 1 342 ? 2.496 7.989 7.154 1.00 96.62 342 ALA A CA 1
ATOM 2762 C C . ALA A 1 342 ? 2.356 7.853 8.676 1.00 96.62 342 ALA A C 1
ATOM 2764 O O . ALA A 1 342 ? 3.176 8.366 9.444 1.00 96.62 342 ALA A O 1
ATOM 2765 N N . SER A 1 343 ? 1.337 7.118 9.120 1.00 97.56 343 SER A N 1
ATOM 2766 C CA . SER A 1 343 ? 1.168 6.759 10.533 1.00 97.56 343 SER A CA 1
ATOM 2767 C C . SER A 1 343 ? 2.301 5.851 11.011 1.00 97.56 343 SER A C 1
ATOM 2769 O O . SER A 1 343 ? 2.718 5.938 12.168 1.00 97.56 343 SER A O 1
ATOM 2771 N N . LEU A 1 344 ? 2.813 4.997 10.123 1.00 98.31 344 LEU A N 1
ATOM 2772 C CA . LEU A 1 344 ? 3.894 4.064 10.399 1.00 98.31 344 LEU A CA 1
ATOM 2773 C C . LEU A 1 344 ? 4.763 3.848 9.154 1.00 98.31 344 LEU A C 1
ATOM 2775 O O . LEU A 1 344 ? 4.254 3.713 8.047 1.00 98.31 344 LEU A O 1
ATOM 2779 N N . VAL A 1 345 ? 6.079 3.802 9.338 1.00 98.38 345 VAL A N 1
ATOM 2780 C CA . VAL A 1 345 ? 7.067 3.519 8.293 1.00 98.38 345 VAL A CA 1
ATOM 2781 C C . VAL A 1 345 ? 7.789 2.218 8.633 1.00 98.38 345 VAL A C 1
ATOM 2783 O O . VAL A 1 345 ? 8.357 2.102 9.722 1.00 98.38 345 VAL A O 1
ATOM 2786 N N . LEU A 1 346 ? 7.776 1.264 7.704 1.00 98.25 346 LEU A N 1
ATOM 2787 C CA . LEU A 1 346 ? 8.540 0.017 7.762 1.00 98.25 346 LEU A CA 1
ATOM 2788 C C . LEU A 1 346 ? 9.808 0.190 6.926 1.00 98.25 346 LEU A C 1
ATOM 2790 O O . LEU A 1 346 ? 9.723 0.258 5.704 1.00 98.25 346 LEU A O 1
ATOM 2794 N N . ARG A 1 347 ? 10.976 0.293 7.567 1.00 98.06 347 ARG A N 1
ATOM 2795 C CA . ARG A 1 347 ? 12.258 0.456 6.871 1.00 98.06 347 ARG A CA 1
ATOM 2796 C C . ARG A 1 347 ? 12.928 -0.903 6.677 1.00 98.06 347 ARG A C 1
ATOM 2798 O O . ARG A 1 347 ? 13.394 -1.491 7.656 1.00 98.06 347 ARG A O 1
ATOM 2805 N N . LYS A 1 348 ? 12.991 -1.362 5.429 1.00 96.75 348 LYS A N 1
ATOM 2806 C CA . LYS A 1 348 ? 13.655 -2.595 4.993 1.00 96.75 348 LYS A CA 1
ATOM 2807 C C . LYS A 1 348 ? 15.170 -2.383 4.841 1.00 96.75 348 LYS A C 1
ATOM 2809 O O . LYS A 1 348 ? 15.614 -1.266 4.549 1.00 96.75 348 LYS A O 1
ATOM 2814 N N . GLY A 1 349 ? 15.938 -3.436 5.107 1.00 95.69 349 GLY A N 1
ATOM 2815 C CA . GLY A 1 349 ? 17.333 -3.591 4.688 1.00 95.69 349 GLY A CA 1
ATOM 2816 C C . GLY A 1 349 ? 17.436 -4.192 3.282 1.00 95.69 349 GLY A C 1
ATOM 2817 O O . GLY A 1 349 ? 16.388 -4.455 2.697 1.00 95.69 349 GLY A O 1
ATOM 2818 N N . PRO A 1 350 ? 18.658 -4.420 2.758 1.00 94.62 350 PRO A N 1
ATOM 2819 C CA . PRO A 1 350 ? 18.895 -4.966 1.410 1.00 94.62 350 PRO A CA 1
ATOM 2820 C C . PRO A 1 350 ? 18.378 -6.403 1.218 1.00 94.62 350 PRO A C 1
ATOM 2822 O O . PRO A 1 350 ? 18.074 -6.806 0.103 1.00 94.62 350 PRO A O 1
ATOM 2825 N N . ASP A 1 351 ? 18.216 -7.147 2.309 1.00 92.56 351 ASP A N 1
ATOM 2826 C CA . ASP A 1 351 ? 17.668 -8.508 2.406 1.00 92.56 351 ASP A CA 1
ATOM 2827 C C . ASP A 1 351 ? 16.130 -8.544 2.465 1.00 92.56 351 ASP A C 1
ATOM 2829 O O . ASP A 1 351 ? 15.534 -9.515 2.913 1.00 92.56 351 ASP A O 1
ATOM 2833 N N . HIS A 1 352 ? 15.469 -7.442 2.107 1.00 91.38 352 HIS A N 1
ATOM 2834 C CA . HIS A 1 352 ? 14.035 -7.222 2.279 1.00 91.38 352 HIS A CA 1
ATOM 2835 C C . HIS A 1 352 ? 13.498 -7.310 3.725 1.00 91.38 352 HIS A C 1
ATOM 2837 O O . HIS A 1 352 ? 12.303 -7.083 3.929 1.00 91.38 352 HIS A O 1
ATOM 2843 N N . LEU A 1 353 ? 14.318 -7.545 4.747 1.00 94.44 353 LEU A N 1
ATOM 2844 C CA . LEU A 1 353 ? 13.831 -7.656 6.121 1.00 94.44 353 LEU A CA 1
ATOM 2845 C C . LEU A 1 353 ? 13.644 -6.272 6.744 1.00 94.44 353 LEU A C 1
ATOM 2847 O O . LEU A 1 353 ? 14.478 -5.373 6.592 1.00 94.44 353 LEU A O 1
ATOM 2851 N N . VAL A 1 354 ? 12.553 -6.061 7.486 1.00 96.56 354 VAL A N 1
ATOM 2852 C CA . VAL A 1 354 ? 12.340 -4.791 8.195 1.00 96.56 354 VAL A CA 1
ATOM 2853 C C . VAL A 1 354 ? 13.324 -4.665 9.357 1.00 96.56 354 VAL A C 1
ATOM 2855 O O . VAL A 1 354 ? 13.290 -5.415 10.331 1.00 96.56 354 VAL A O 1
ATOM 2858 N N . GLN A 1 355 ? 14.181 -3.650 9.298 1.00 96.19 355 GLN A N 1
ATOM 2859 C CA . GLN A 1 355 ? 15.199 -3.385 10.316 1.00 96.19 355 GLN A CA 1
ATOM 2860 C C . GLN A 1 355 ? 14.723 -2.373 11.364 1.00 96.19 355 GLN A C 1
ATOM 2862 O O . GLN A 1 355 ? 15.133 -2.421 12.531 1.00 96.19 355 GLN A O 1
ATOM 2867 N N . LYS A 1 356 ? 13.871 -1.425 10.953 1.00 97.12 356 LYS A N 1
ATOM 2868 C CA . LYS A 1 356 ? 13.364 -0.352 11.817 1.00 97.12 356 LYS A CA 1
ATOM 2869 C C . LYS A 1 356 ? 11.900 -0.054 11.529 1.00 97.12 356 LYS A C 1
ATOM 2871 O O . LYS A 1 356 ? 11.470 -0.032 10.378 1.00 97.12 356 LYS A O 1
ATOM 2876 N N . VAL A 1 357 ? 11.168 0.265 12.588 1.00 98.06 357 VAL A N 1
ATOM 2877 C CA . VAL A 1 357 ? 9.792 0.751 12.526 1.00 98.06 357 VAL A CA 1
ATOM 2878 C C . VAL A 1 357 ? 9.751 2.155 13.107 1.00 98.06 357 VAL A C 1
ATOM 2880 O O . VAL A 1 357 ? 10.177 2.380 14.240 1.00 98.06 357 VAL A O 1
ATOM 2883 N N . ARG A 1 358 ? 9.225 3.109 12.339 1.00 97.25 358 ARG A N 1
ATOM 2884 C CA . ARG A 1 358 ? 8.995 4.481 12.803 1.00 97.25 358 ARG A CA 1
ATOM 2885 C C . ARG A 1 358 ? 7.503 4.757 12.837 1.00 97.25 358 ARG A C 1
ATOM 2887 O O . ARG A 1 358 ? 6.859 4.770 11.798 1.00 97.25 358 ARG A O 1
ATOM 2894 N N . MET A 1 359 ? 6.954 5.006 14.016 1.00 96.38 359 MET A N 1
ATOM 2895 C CA . MET A 1 359 ? 5.518 5.192 14.227 1.00 96.38 359 MET A CA 1
ATOM 2896 C C . MET A 1 359 ? 5.229 6.610 14.714 1.00 96.38 359 MET A C 1
ATOM 2898 O O . MET A 1 359 ? 5.910 7.102 15.609 1.00 96.38 359 MET A O 1
ATOM 2902 N N . ARG A 1 360 ? 4.203 7.271 14.180 1.00 94.12 360 ARG A N 1
ATOM 2903 C CA . ARG A 1 360 ? 3.700 8.529 14.748 1.00 94.12 360 ARG A CA 1
ATOM 2904 C C . ARG A 1 360 ? 3.088 8.285 16.126 1.00 94.12 360 ARG A C 1
ATOM 2906 O O . ARG A 1 360 ? 2.331 7.333 16.313 1.00 94.12 360 ARG A O 1
ATOM 2913 N N . LYS A 1 361 ? 3.392 9.163 17.086 1.00 88.94 361 LYS A N 1
ATOM 2914 C CA . LYS A 1 361 ? 2.853 9.087 18.457 1.00 88.94 361 LYS A CA 1
ATOM 2915 C C . LYS A 1 361 ? 1.321 9.166 18.475 1.00 88.94 361 LYS A C 1
ATOM 2917 O O . LYS A 1 361 ? 0.697 8.466 19.269 1.00 88.94 361 LYS A O 1
ATOM 2922 N N . ILE A 1 362 ? 0.747 9.993 17.595 1.00 73.94 362 ILE A N 1
ATOM 2923 C CA . ILE A 1 362 ? -0.697 10.172 17.378 1.00 73.94 362 ILE A CA 1
ATOM 2924 C C . ILE A 1 362 ? -0.967 10.157 15.871 1.00 73.94 362 ILE A C 1
ATOM 2926 O O . ILE A 1 362 ? -0.348 10.978 15.137 1.00 73.94 362 ILE A O 1
#

Organism: NCBI:txid2684406

Radius of gyration: 25.14 Å; Cα contacts (8 Å, |Δi|>4): 578; chains: 1; bounding box: 76×45×106 Å

Solvent-accessible surface area (backbone atoms only — not comparable to full-atom values): 20674 Å² total; per-residue (Å²): 143,84,84,86,87,84,87,86,83,92,76,84,80,89,76,87,79,74,88,79,66,98,73,61,69,20,72,67,14,29,79,15,18,58,77,83,88,82,91,80,90,82,82,86,87,87,78,91,77,83,93,84,74,91,70,80,82,68,81,75,89,55,71,54,47,79,34,46,42,82,61,42,31,63,63,31,70,86,66,71,84,85,76,53,70,73,59,44,61,74,46,48,48,89,82,55,76,77,49,72,63,52,42,50,40,49,49,48,24,47,42,51,52,50,51,54,49,53,55,52,50,52,53,52,51,51,54,51,23,62,74,72,72,47,82,78,71,79,51,36,46,28,32,33,34,22,38,53,74,65,60,47,49,69,34,54,51,46,50,48,40,58,55,46,35,70,40,94,82,52,42,48,57,46,79,46,59,50,64,26,33,38,52,44,54,70,59,24,54,78,68,70,32,41,34,28,17,68,36,79,88,29,36,41,58,67,59,50,36,50,44,53,48,41,43,52,71,44,39,70,69,44,65,43,54,33,53,34,86,57,71,64,32,56,44,84,99,40,64,47,74,47,61,63,35,51,28,37,38,41,34,30,58,63,45,56,41,80,65,101,56,95,40,58,39,78,68,43,78,41,30,39,26,38,42,63,53,71,68,48,34,50,52,43,39,38,54,33,51,56,52,36,31,76,47,66,17,63,39,86,82,23,70,55,26,86,53,37,81,50,51,74,67,56,45,45,49,53,40,46,49,36,38,62,44,5,35,49,48,38,32,65,73,56,32,56,72,29,55,83,71,37,43,26,34,42,31,32,49,85,78,64,47,63,51,34,40,39,30,43,76,120

Nearest PDB structures (foldseek):
  2geu-assembly1_A-2  TM=9.808E-01  e=8.712E-43  Mycobacterium tuberculosis H37Rv
  4bfs-assembly1_A-2  TM=9.866E-01  e=1.430E-41  Mycobacterium tuberculosis H37Rv
  5xlv-assembly1_A  TM=9.419E-01  e=4.232E-41  Mycobacterium tuberculosis H37Rv
  4bfx-assembly1_A  TM=9.435E-01  e=1.732E-39  Mycobacterium tuberculosis H37Rv
  5xlw-assembly1_A  TM=9.266E-01  e=5.745E-39  Mycobacterium tuberculosis H37Rv

Sequence (362 aa):
MTQPSQQPFEVFGDDPRGFGDSHFEADFAADFGSEGQAPVTDESFEAEFPEGYRKQSTPDNSPYIEMRRDQWLKLRKSMPQVLTEDELEQLRGIGDEIDLEEVSEIYLPLSRLINLRVEAHRKLNEVSSTFLGESYTKVPYIIGVCGSVAVGKSTTARVLQVLLQRWESSPRVDLITTDGFLLPTKELEEKRLMHRKGFPESYDQAELLRFVTKVKSGARNVTAPVYSHEAYDRVPDKVITVDQPDILIVEGLNVLQTGPTLMVSDLFDFSVYVDARREDIEDWYIDRFLRLKNTAFQKPDAHFHHFADLSDMEATFVAREIWQTVNLPNLMENILPTRVRASLVLRKGPDHLVQKVRMRKI

Mean predicted aligned error: 10.4 Å